Protein AF-A0A518LGY9-F1 (afdb_monomer)

Mean predicted aligned error: 15.74 Å

Foldseek 3Di:
DDWAKWFWQDAQLVVPPVWTWTFWAQPPPRQTWTAIPVFQWIARDPVCRNPSVRIDRHDPGDIDGDDPVVCVVVVNVVRRPDIDTDGPPVCPVLVVVVVLVVVVVVVVVVCVQAPDDPVVVVVVLVVCCPDPNVVSDDPVRVVVSVCSVVVVVDDDDDDDDDDDHDDVVVVVVVNCVVVVVDDPDDDD

Solvent-accessible surface area (backbone atoms only — not comparable to full-atom values): 11306 Å² total; per-residue (Å²): 132,70,66,43,57,39,34,37,48,50,61,19,62,82,62,36,90,84,16,46,20,26,49,29,18,36,66,90,77,65,46,62,30,38,32,32,78,78,46,49,45,31,29,74,46,83,89,42,56,79,40,63,86,68,34,44,76,47,72,93,67,63,66,42,67,52,55,69,68,58,38,52,74,70,66,44,57,89,49,50,71,42,82,42,80,40,73,57,58,78,51,55,70,53,48,53,50,43,48,50,50,52,50,52,49,54,49,50,62,60,40,72,71,51,94,63,59,67,70,59,54,49,49,53,52,50,51,53,56,74,43,91,47,56,83,67,51,51,74,66,57,50,49,50,51,47,49,67,64,55,54,76,79,60,87,84,85,87,91,83,89,86,76,82,87,72,62,66,67,58,54,51,50,53,52,37,65,75,68,66,68,70,82,78,79,83,88,133

Sequence (188 aa):
MAAVVRYWFRHCPSCGPEGELLISKRRDSGQLCFQCAECSWACSRPEDTDDVSKGNRVGFDPFEAPLRLEIETAGWMQYCQNEMLIESDDDDAISERARCLRTLFRGCTLVLNSQMSKEYLLKIIKGLRNDAYSQVLSNDDLAMLDTVLDGENGNNPPQTGIERQMDPLAAIRWLRDCLGEGESSGII

Secondary structure (DSSP, 8-state):
--PEEEEEEEEETTTEEEEEEEEEEETTT--EEEEESSSSEEES-GGGTT-GGGSEE--S--EEPPPHHHHHHTT-GGG--EEEEE---THHHHHHHHHHHHHHHHHHHHHTTTT--HHHHHHHHHHHHHSGGGGTS-HHHHHHHHHHHHGGGS--PPP----PPPPHHHHHHHHHHHTT--------

pLDDT: mean 73.3, std 20.64, range [32.5, 97.88]

Structure (mmCIF, N/CA/C/O backbone):
data_AF-A0A518LGY9-F1
#
_entry.id   AF-A0A518LGY9-F1
#
loop_
_atom_site.group_PDB
_atom_site.id
_atom_site.type_symbol
_atom_site.label_atom_id
_atom_site.label_alt_id
_atom_site.label_comp_id
_atom_site.label_asym_id
_atom_site.label_entity_id
_atom_site.label_seq_id
_atom_site.pdbx_PDB_ins_code
_atom_site.Cartn_x
_atom_site.Cartn_y
_atom_site.Cartn_z
_atom_site.occupancy
_atom_site.B_iso_or_equiv
_atom_site.auth_seq_id
_atom_site.auth_comp_id
_atom_site.auth_asym_id
_atom_site.auth_atom_id
_atom_site.pdbx_PDB_model_num
ATOM 1 N N . MET A 1 1 ? 12.259 3.844 19.421 1.00 59.47 1 MET A N 1
ATOM 2 C CA . MET A 1 1 ? 11.774 3.509 18.069 1.00 59.47 1 MET A CA 1
ATOM 3 C C . MET A 1 1 ? 10.339 3.039 18.195 1.00 59.47 1 MET A C 1
ATOM 5 O O . MET A 1 1 ? 10.056 2.274 19.113 1.00 59.47 1 MET A O 1
ATOM 9 N N . ALA A 1 2 ? 9.428 3.574 17.385 1.00 74.62 2 ALA A N 1
ATOM 10 C CA . ALA A 1 2 ? 8.029 3.158 17.391 1.00 74.62 2 ALA A CA 1
ATOM 11 C C . ALA A 1 2 ? 7.845 2.120 16.281 1.00 74.62 2 ALA A C 1
ATOM 13 O O . ALA A 1 2 ? 7.979 2.459 15.113 1.00 74.62 2 ALA A O 1
ATOM 14 N N . ALA A 1 3 ? 7.573 0.864 16.636 1.00 83.62 3 ALA A N 1
ATOM 15 C CA . ALA A 1 3 ? 7.301 -0.167 15.639 1.00 83.62 3 ALA A CA 1
ATOM 16 C C . ALA A 1 3 ? 6.065 0.214 14.808 1.00 83.62 3 ALA A C 1
ATOM 18 O O . ALA A 1 3 ? 5.046 0.640 15.362 1.00 83.62 3 ALA A O 1
ATOM 19 N N . VAL A 1 4 ? 6.155 0.053 13.488 1.00 89.38 4 VAL A N 1
ATOM 20 C CA . VAL A 1 4 ? 5.038 0.288 12.573 1.00 89.38 4 VAL A CA 1
ATOM 21 C C . VAL A 1 4 ? 4.385 -1.055 12.277 1.00 89.38 4 VAL A C 1
ATOM 23 O O . VAL A 1 4 ? 5.023 -1.981 11.782 1.00 89.38 4 VAL A O 1
ATOM 26 N N . VAL A 1 5 ? 3.093 -1.167 12.579 1.00 93.38 5 VAL A N 1
ATOM 27 C CA . VAL A 1 5 ? 2.304 -2.355 12.237 1.00 93.38 5 VAL A CA 1
ATOM 28 C C . VAL A 1 5 ? 1.817 -2.218 10.797 1.00 93.38 5 VAL A C 1
ATOM 30 O O . VAL A 1 5 ? 1.161 -1.233 10.460 1.00 93.38 5 VAL A O 1
ATOM 33 N N . ARG A 1 6 ? 2.100 -3.211 9.953 1.00 95.06 6 ARG A N 1
ATOM 34 C CA . ARG A 1 6 ? 1.462 -3.377 8.640 1.00 95.06 6 ARG A CA 1
ATOM 35 C C . ARG A 1 6 ? 0.493 -4.550 8.670 1.00 95.06 6 ARG A C 1
ATOM 37 O O . ARG A 1 6 ? 0.695 -5.513 9.403 1.00 95.06 6 ARG A O 1
ATOM 44 N N . TYR A 1 7 ? -0.550 -4.477 7.854 1.00 97.06 7 TYR A N 1
ATOM 45 C CA . TYR A 1 7 ? -1.581 -5.508 7.786 1.00 97.06 7 TYR A CA 1
ATOM 46 C C . TYR A 1 7 ? -1.476 -6.228 6.452 1.00 97.06 7 TYR A C 1
ATOM 48 O O . TYR A 1 7 ? -1.738 -5.646 5.398 1.00 97.06 7 TYR A O 1
ATOM 56 N N . TRP A 1 8 ? -1.061 -7.487 6.503 1.00 97.00 8 TRP A N 1
ATOM 57 C CA . TRP A 1 8 ? -0.984 -8.346 5.333 1.00 97.00 8 TRP A CA 1
ATOM 58 C C . TRP A 1 8 ? -2.367 -8.915 5.011 1.00 97.00 8 TRP A C 1
ATOM 60 O O . TRP A 1 8 ? -3.068 -9.398 5.908 1.00 97.00 8 TRP A O 1
ATOM 70 N N . PHE A 1 9 ? -2.751 -8.862 3.734 1.00 96.88 9 PHE A N 1
ATOM 71 C CA . PHE A 1 9 ? -4.012 -9.418 3.254 1.00 96.88 9 PHE A CA 1
ATOM 72 C C . PHE A 1 9 ? -3.815 -10.759 2.559 1.00 96.88 9 PHE A C 1
ATOM 74 O O . PHE A 1 9 ? -4.405 -11.748 2.979 1.00 96.88 9 PHE A O 1
ATOM 81 N N . ARG A 1 10 ? -3.050 -10.788 1.464 1.00 97.31 10 ARG A N 1
ATOM 82 C CA . ARG A 1 10 ? -2.863 -11.981 0.623 1.00 97.31 10 ARG A CA 1
ATOM 83 C C . ARG A 1 10 ? -1.737 -11.770 -0.387 1.00 97.31 10 ARG A C 1
ATOM 85 O O . ARG A 1 10 ? -1.115 -10.714 -0.415 1.00 97.31 10 ARG A O 1
ATOM 92 N N . HIS A 1 11 ? -1.532 -12.738 -1.276 1.00 97.88 11 HIS A N 1
ATOM 93 C CA . HIS A 1 11 ? -0.591 -12.591 -2.383 1.00 97.88 11 HIS A CA 1
ATOM 94 C C . HIS A 1 11 ? -1.055 -11.594 -3.454 1.00 97.88 11 HIS A C 1
ATOM 96 O O . HIS A 1 11 ? -2.238 -11.526 -3.802 1.00 97.88 11 HIS A O 1
ATOM 102 N N . CYS A 1 12 ? -0.111 -10.831 -4.005 1.00 97.62 12 CYS A N 1
ATOM 103 C CA . CYS A 1 12 ? -0.383 -9.906 -5.100 1.00 97.62 12 CYS A CA 1
ATOM 104 C C . CYS A 1 12 ? -0.722 -10.682 -6.386 1.00 97.62 12 CYS A C 1
ATOM 106 O O . CYS A 1 12 ? 0.079 -11.508 -6.824 1.00 97.62 12 CYS A O 1
ATOM 108 N N . PRO A 1 13 ? -1.835 -10.377 -7.078 1.00 97.25 13 PRO A N 1
ATOM 109 C CA . PRO A 1 13 ? -2.194 -11.078 -8.313 1.00 97.25 13 PRO A CA 1
ATOM 110 C C . PRO A 1 13 ? -1.210 -10.803 -9.467 1.00 97.25 13 PRO A C 1
ATOM 112 O O . PRO A 1 13 ? -1.119 -11.597 -10.398 1.00 97.25 13 PRO A O 1
ATOM 115 N N . SER A 1 14 ? -0.465 -9.689 -9.419 1.00 96.25 14 SER A N 1
ATOM 116 C CA . SER A 1 14 ? 0.518 -9.333 -10.452 1.00 96.25 14 SER A CA 1
ATOM 117 C C . SER A 1 14 ? 1.874 -10.013 -10.255 1.00 96.25 14 SER A C 1
ATOM 119 O O . SER A 1 14 ? 2.555 -10.265 -11.246 1.00 96.25 14 SER A O 1
ATOM 121 N N . CYS A 1 15 ? 2.289 -10.257 -9.009 1.00 96.19 15 CYS A N 1
ATOM 122 C CA . CYS A 1 15 ? 3.576 -10.890 -8.688 1.00 96.19 15 CYS A CA 1
ATOM 123 C C . CYS A 1 15 ? 3.430 -12.391 -8.395 1.00 96.19 15 CYS A C 1
ATOM 125 O O . CYS A 1 15 ? 4.411 -13.126 -8.415 1.00 96.19 15 CYS A O 1
ATOM 127 N N . GLY A 1 16 ? 2.211 -12.857 -8.113 1.00 95.81 16 GLY A N 1
ATOM 128 C CA . GLY A 1 16 ? 1.965 -14.221 -7.673 1.00 95.81 16 GLY A CA 1
ATOM 129 C C . GLY A 1 16 ? 2.446 -14.453 -6.232 1.00 95.81 16 GLY A C 1
ATOM 130 O O . GLY A 1 16 ? 2.344 -13.544 -5.407 1.00 95.81 16 GLY A O 1
ATOM 131 N N . PRO A 1 17 ? 2.961 -15.655 -5.909 1.00 96.25 17 PRO A N 1
ATOM 132 C CA . PRO A 1 17 ? 3.316 -16.050 -4.540 1.00 96.25 17 PRO A CA 1
ATOM 133 C C . PRO A 1 17 ? 4.416 -15.211 -3.882 1.00 96.25 17 PRO A C 1
ATOM 135 O O . PRO A 1 17 ? 4.515 -15.192 -2.662 1.00 96.25 17 PRO A O 1
ATOM 138 N N . GLU A 1 18 ? 5.252 -14.544 -4.675 1.00 95.19 18 GLU A N 1
ATOM 139 C CA . GLU A 1 18 ? 6.350 -13.715 -4.165 1.00 95.19 18 GLU A CA 1
ATOM 140 C C . GLU A 1 18 ? 5.885 -12.322 -3.740 1.00 95.19 18 GLU A C 1
ATOM 142 O O . GLU A 1 18 ? 6.611 -11.639 -3.032 1.00 95.19 18 GLU A O 1
ATOM 147 N N . GLY A 1 19 ? 4.699 -11.889 -4.186 1.00 95.88 19 GLY A N 1
ATOM 148 C CA . GLY A 1 19 ? 4.196 -10.564 -3.860 1.00 95.88 19 GLY A CA 1
ATOM 149 C C . GLY A 1 19 ? 3.272 -10.560 -2.658 1.00 95.88 19 GLY A C 1
ATOM 150 O O . GLY A 1 19 ? 2.365 -11.391 -2.576 1.00 95.88 19 GLY A O 1
ATOM 151 N N . GLU A 1 20 ? 3.418 -9.569 -1.795 1.00 96.38 20 GLU A N 1
ATOM 152 C CA . GLU A 1 20 ? 2.592 -9.342 -0.623 1.00 96.38 20 GLU A CA 1
ATOM 153 C C . GLU A 1 20 ? 1.694 -8.131 -0.827 1.00 96.38 20 GLU A C 1
ATOM 155 O O . GLU A 1 20 ? 2.144 -7.013 -1.074 1.00 96.38 20 GLU A O 1
ATOM 160 N N . LEU A 1 21 ? 0.388 -8.356 -0.714 1.00 97.00 21 LEU A N 1
ATOM 161 C CA . LEU A 1 21 ? -0.605 -7.305 -0.790 1.00 97.00 21 LEU A CA 1
ATOM 162 C C . LEU A 1 21 ? -0.940 -6.826 0.623 1.00 97.00 21 LEU A C 1
ATOM 164 O O . LEU A 1 21 ? -1.533 -7.556 1.423 1.00 97.00 21 LEU A O 1
ATOM 168 N N . LEU A 1 22 ? -0.548 -5.591 0.916 1.00 97.38 22 LEU A N 1
ATOM 169 C CA . LEU A 1 22 ? -0.692 -4.951 2.216 1.00 97.38 22 LEU A CA 1
ATOM 170 C C . LEU A 1 22 ? -1.850 -3.961 2.194 1.00 97.38 22 LEU A C 1
ATOM 172 O O . LEU A 1 22 ? -2.105 -3.313 1.178 1.00 97.38 22 LEU A O 1
ATOM 176 N N . ILE A 1 23 ? -2.533 -3.809 3.325 1.00 97.81 23 ILE A N 1
ATOM 177 C CA . ILE A 1 23 ? -3.470 -2.704 3.508 1.00 97.81 23 ILE A CA 1
ATOM 178 C C . ILE A 1 23 ? -2.651 -1.445 3.788 1.00 97.81 23 ILE A C 1
ATOM 180 O O . ILE A 1 23 ? -1.967 -1.345 4.809 1.00 97.81 23 ILE A O 1
ATOM 184 N N . SER A 1 24 ? -2.749 -0.487 2.877 1.00 96.75 24 SER A N 1
ATOM 185 C CA . SER A 1 24 ? -2.040 0.788 2.903 1.00 96.75 24 SER A CA 1
ATOM 186 C C . SER A 1 24 ? -3.032 1.944 2.869 1.00 96.75 24 SER A C 1
ATOM 188 O O . SER A 1 24 ? -4.157 1.815 2.380 1.00 96.75 24 SER A O 1
ATOM 190 N N . LYS A 1 25 ? -2.600 3.111 3.335 1.00 96.25 25 LYS A N 1
ATOM 191 C CA . LYS A 1 25 ? -3.350 4.358 3.223 1.00 96.25 25 LYS A CA 1
ATOM 192 C C . LYS A 1 25 ? -2.617 5.307 2.289 1.00 96.25 25 LYS A C 1
ATOM 194 O O . LYS A 1 25 ? -1.418 5.538 2.434 1.00 96.25 25 LYS A O 1
ATOM 199 N N . ARG A 1 26 ? -3.331 5.851 1.308 1.00 95.19 26 ARG A N 1
ATOM 200 C CA . ARG A 1 26 ? -2.789 6.889 0.429 1.00 95.19 26 ARG A CA 1
ATOM 201 C C . ARG A 1 26 ? -2.596 8.180 1.225 1.00 95.19 26 ARG A C 1
ATOM 203 O O . ARG A 1 26 ? -3.545 8.648 1.852 1.00 95.19 26 ARG A O 1
ATOM 210 N N . ARG A 1 27 ? -1.400 8.774 1.192 1.00 92.69 27 ARG A N 1
ATOM 211 C CA . ARG A 1 27 ? -1.094 9.987 1.974 1.00 92.69 27 ARG A CA 1
ATOM 212 C C . ARG A 1 27 ? -1.906 11.210 1.535 1.00 92.69 27 ARG A C 1
ATOM 214 O O . ARG A 1 27 ? -2.234 12.052 2.361 1.00 92.69 27 ARG A O 1
ATOM 221 N N . ASP A 1 28 ? -2.204 11.321 0.245 1.00 91.12 28 ASP A N 1
ATOM 222 C CA . ASP A 1 28 ? -2.879 12.479 -0.352 1.00 91.12 28 ASP A CA 1
ATOM 223 C C . ASP A 1 28 ? -4.378 12.541 -0.017 1.00 91.12 28 ASP A C 1
ATOM 225 O O . ASP A 1 28 ? -4.918 13.587 0.333 1.00 91.12 28 ASP A O 1
ATOM 229 N N . SER A 1 29 ? -5.046 11.399 -0.109 1.00 93.94 29 SER A N 1
ATOM 230 C CA . SER A 1 29 ? -6.497 11.251 -0.009 1.00 93.94 29 SER A CA 1
ATOM 231 C C . SER A 1 29 ? -6.937 10.666 1.328 1.00 93.94 29 SER A C 1
ATOM 233 O O . SER A 1 29 ? -8.115 10.728 1.672 1.00 93.94 29 SER A O 1
ATOM 235 N N . GLY A 1 30 ? -6.015 10.048 2.068 1.00 95.19 30 GLY A N 1
ATOM 236 C CA . GLY A 1 30 ? -6.321 9.254 3.251 1.00 95.19 30 GLY A CA 1
ATOM 237 C C . GLY A 1 30 ? -7.111 7.978 2.947 1.00 95.19 30 GLY A C 1
ATOM 238 O O . GLY A 1 30 ? -7.586 7.329 3.877 1.00 95.19 30 GLY A O 1
ATOM 239 N N . GLN A 1 31 ? -7.281 7.615 1.671 1.00 96.44 31 GLN A N 1
ATOM 240 C CA . GLN A 1 31 ? -8.067 6.453 1.272 1.00 96.44 31 GLN A CA 1
ATOM 241 C C . GLN A 1 31 ? -7.294 5.158 1.548 1.00 96.44 31 GLN A C 1
ATOM 243 O O . GLN A 1 31 ? -6.130 5.026 1.157 1.00 96.44 31 GLN A O 1
ATOM 248 N N . LEU A 1 32 ? -7.961 4.185 2.174 1.00 97.56 32 LEU A N 1
ATOM 249 C CA . LEU A 1 32 ? -7.431 2.830 2.300 1.00 97.56 32 LEU A CA 1
ATOM 250 C C . LEU A 1 32 ? -7.411 2.125 0.943 1.00 97.56 32 LEU A C 1
ATOM 252 O O . LEU A 1 32 ? -8.306 2.283 0.111 1.00 97.56 32 LEU A O 1
ATOM 256 N N . CYS A 1 33 ? -6.380 1.327 0.728 1.00 97.69 33 CYS A N 1
ATOM 257 C CA . CYS A 1 33 ? -6.183 0.541 -0.475 1.00 97.69 33 CYS A CA 1
ATO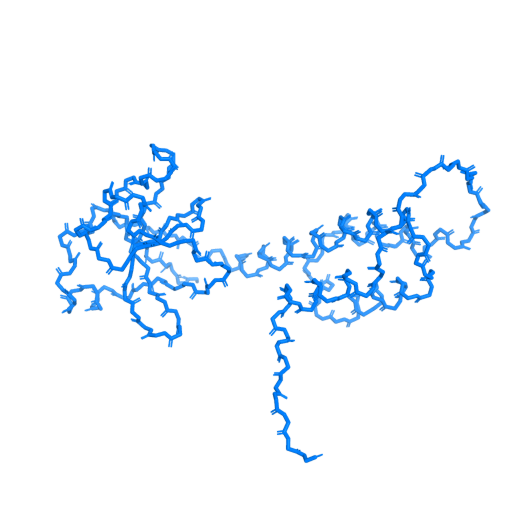M 258 C C . CYS A 1 33 ? -5.327 -0.688 -0.169 1.00 97.69 33 CYS A C 1
ATOM 260 O O . CYS A 1 33 ? -4.791 -0.848 0.925 1.00 97.69 33 CYS A O 1
ATOM 262 N N . PHE A 1 34 ? -5.198 -1.546 -1.166 1.00 97.69 34 PHE A N 1
ATOM 263 C CA . PHE A 1 34 ? -4.340 -2.711 -1.174 1.00 97.69 34 PHE A CA 1
ATOM 264 C C . PHE A 1 34 ? -3.148 -2.419 -2.071 1.00 97.69 34 PHE A C 1
ATOM 266 O O . PHE A 1 34 ? -3.338 -2.180 -3.262 1.00 97.69 34 PHE A O 1
ATOM 273 N N . GLN A 1 35 ? -1.942 -2.427 -1.520 1.00 97.12 35 GLN A N 1
ATOM 274 C CA . GLN A 1 35 ? -0.712 -2.106 -2.233 1.00 97.12 35 GLN A CA 1
ATOM 275 C C . GLN A 1 35 ? 0.241 -3.296 -2.181 1.00 97.12 35 GLN A C 1
ATOM 277 O O . GLN A 1 35 ? 0.439 -3.890 -1.124 1.00 97.12 35 GLN A O 1
ATOM 282 N N . CYS A 1 36 ? 0.827 -3.646 -3.322 1.00 96.75 36 CYS A N 1
ATOM 283 C CA . CYS A 1 36 ? 1.875 -4.655 -3.372 1.00 96.75 36 CYS A CA 1
ATOM 284 C C . CYS A 1 36 ? 3.191 -4.085 -2.817 1.00 96.75 36 CYS A C 1
ATOM 286 O O . CYS A 1 36 ? 3.552 -2.953 -3.143 1.00 96.75 36 CYS A O 1
ATOM 288 N N . ALA A 1 37 ? 3.906 -4.845 -1.988 1.00 94.00 37 ALA A N 1
ATOM 289 C CA . ALA A 1 37 ? 5.192 -4.419 -1.437 1.00 94.00 37 ALA A CA 1
ATOM 290 C C . ALA A 1 37 ? 6.342 -4.516 -2.463 1.00 94.00 37 ALA A C 1
ATOM 292 O O . ALA A 1 37 ? 7.302 -3.752 -2.401 1.00 94.00 37 ALA A O 1
ATOM 293 N N . GLU A 1 38 ? 6.225 -5.412 -3.442 1.00 94.12 38 GLU A N 1
ATOM 294 C CA . GLU A 1 38 ? 7.272 -5.751 -4.414 1.00 94.12 38 GLU A CA 1
ATOM 295 C C . GLU A 1 38 ? 7.080 -5.032 -5.749 1.00 94.12 38 GLU A C 1
ATOM 297 O O . GLU A 1 38 ? 8.021 -4.882 -6.530 1.00 94.12 38 GLU A O 1
ATOM 302 N N . CYS A 1 39 ? 5.856 -4.593 -6.044 1.00 93.69 39 CYS A N 1
ATOM 303 C CA . CY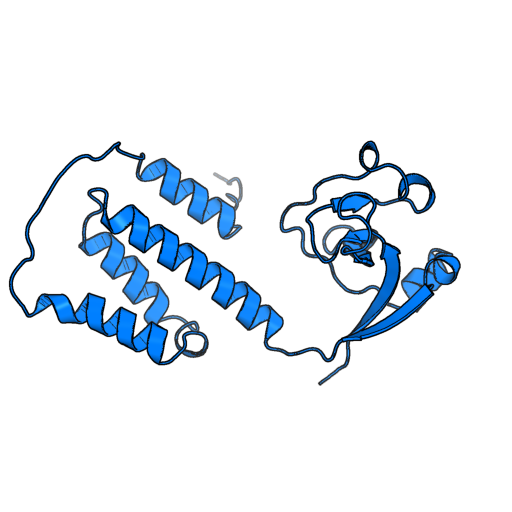S A 1 39 ? 5.566 -3.865 -7.268 1.00 93.69 39 CYS A CA 1
ATOM 304 C C . CYS A 1 39 ? 4.651 -2.670 -7.029 1.00 93.69 39 CYS A C 1
ATOM 306 O O . CYS A 1 39 ? 3.885 -2.599 -6.080 1.00 93.69 39 CYS A O 1
ATOM 308 N N . SER A 1 40 ? 4.660 -1.759 -7.989 1.00 93.50 40 SER A N 1
ATOM 309 C CA . SER A 1 40 ? 3.814 -0.569 -8.038 1.00 93.50 40 SER A CA 1
ATOM 310 C C . SER A 1 40 ? 2.306 -0.833 -8.191 1.00 93.50 40 SER A C 1
ATOM 312 O O . SER A 1 40 ? 1.571 0.091 -8.506 1.00 93.50 40 SER A O 1
ATOM 314 N N . TRP A 1 41 ? 1.803 -2.063 -8.067 1.00 96.38 41 TRP A N 1
ATOM 315 C CA . TRP A 1 41 ? 0.375 -2.346 -8.248 1.00 96.38 41 TRP A CA 1
ATOM 316 C C . TRP A 1 41 ? -0.419 -2.040 -6.974 1.00 96.38 41 TRP A C 1
ATOM 318 O O . TRP A 1 41 ? -0.044 -2.472 -5.883 1.00 96.38 41 TRP A O 1
ATOM 328 N N . ALA A 1 42 ? -1.546 -1.342 -7.122 1.00 97.19 42 ALA A N 1
ATOM 329 C CA . ALA A 1 42 ? -2.486 -1.093 -6.039 1.00 97.19 42 ALA A CA 1
ATOM 330 C C . ALA A 1 42 ? -3.949 -1.153 -6.497 1.00 97.19 42 ALA A C 1
ATOM 332 O O . ALA A 1 42 ? -4.271 -0.862 -7.651 1.00 97.19 42 ALA A O 1
ATOM 333 N N . CYS A 1 43 ? -4.851 -1.472 -5.573 1.00 97.06 43 CYS A N 1
ATOM 334 C CA . CYS A 1 43 ? -6.290 -1.537 -5.804 1.00 97.06 43 CYS A CA 1
ATOM 335 C C . CYS A 1 43 ? -7.063 -0.967 -4.607 1.00 97.06 43 CYS A C 1
ATOM 337 O O . CYS A 1 43 ? -6.690 -1.191 -3.462 1.00 97.06 43 CYS A O 1
ATOM 339 N N . SER A 1 44 ? -8.146 -0.226 -4.843 1.00 96.69 44 SER A N 1
ATOM 340 C CA . SER A 1 44 ? -8.903 0.434 -3.763 1.00 96.69 44 SER A CA 1
ATOM 341 C C . SER A 1 44 ? -10.025 -0.424 -3.173 1.00 96.69 44 SER A C 1
ATOM 343 O O . SER A 1 44 ? -10.644 -0.016 -2.193 1.00 96.69 44 SER A O 1
ATOM 345 N N . ARG A 1 45 ? -10.331 -1.579 -3.774 1.00 96.75 45 ARG A N 1
ATOM 346 C CA . ARG A 1 45 ? -11.488 -2.404 -3.416 1.00 96.75 45 ARG A CA 1
ATOM 347 C C . ARG A 1 45 ? -11.082 -3.850 -3.146 1.00 96.75 45 ARG A C 1
ATOM 349 O O . ARG A 1 45 ? -10.401 -4.429 -3.989 1.00 96.75 45 ARG A O 1
ATOM 356 N N . PRO A 1 46 ? -11.515 -4.452 -2.026 1.00 95.44 46 PRO A N 1
ATOM 357 C CA . PRO A 1 46 ? -11.184 -5.840 -1.710 1.00 95.44 46 PRO A CA 1
ATOM 358 C C . PRO A 1 46 ? -11.649 -6.828 -2.787 1.00 95.44 46 PRO A C 1
ATOM 360 O O . PRO A 1 46 ? -10.902 -7.730 -3.160 1.00 95.44 46 PRO A O 1
ATOM 363 N N . GLU A 1 47 ? -12.853 -6.634 -3.329 1.00 96.50 47 GLU A N 1
ATOM 364 C CA . GLU A 1 47 ? -13.452 -7.494 -4.357 1.00 96.50 47 GLU A CA 1
ATOM 365 C C . GLU A 1 47 ? -12.704 -7.476 -5.698 1.00 96.50 47 GLU A C 1
ATOM 367 O O . GLU A 1 47 ? -12.795 -8.424 -6.472 1.00 96.50 47 GLU A O 1
ATOM 372 N N . ASP A 1 48 ? -11.933 -6.421 -5.954 1.00 97.31 48 ASP A N 1
ATOM 373 C CA . ASP A 1 48 ? -11.167 -6.235 -7.184 1.00 97.31 48 ASP A CA 1
ATOM 374 C C . ASP A 1 48 ? -9.736 -6.802 -7.062 1.00 97.31 48 ASP A C 1
ATOM 376 O O . ASP A 1 48 ? -8.984 -6.821 -8.037 1.00 97.31 48 ASP A O 1
ATOM 380 N N . THR A 1 49 ? -9.334 -7.291 -5.880 1.00 96.31 49 THR A N 1
ATOM 381 C CA . THR A 1 49 ? -7.947 -7.723 -5.626 1.00 96.31 49 THR A CA 1
ATOM 382 C C . THR A 1 49 ? -7.521 -8.986 -6.374 1.00 96.31 49 THR A C 1
ATOM 384 O O . THR A 1 49 ? -6.322 -9.264 -6.438 1.00 96.31 49 THR A O 1
ATOM 387 N N . ASP A 1 50 ? -8.461 -9.754 -6.934 1.00 96.75 50 ASP A N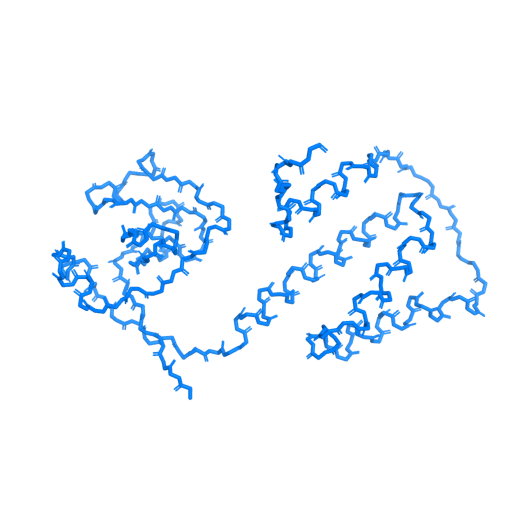 1
ATOM 388 C CA . ASP A 1 50 ? -8.214 -10.942 -7.770 1.00 96.75 50 ASP A CA 1
ATOM 389 C C . ASP A 1 50 ? -7.931 -10.618 -9.238 1.00 96.75 50 ASP A C 1
ATOM 391 O O . ASP A 1 50 ? -7.373 -11.447 -9.956 1.00 96.75 50 ASP A O 1
ATOM 395 N N . ASP A 1 51 ? -8.278 -9.416 -9.690 1.00 97.19 51 ASP A N 1
ATOM 396 C CA . ASP A 1 51 ? -8.187 -9.031 -11.090 1.00 97.19 51 ASP A CA 1
ATOM 397 C C . ASP A 1 51 ? -7.118 -7.950 -11.274 1.00 97.19 51 ASP A C 1
ATOM 399 O O . ASP A 1 51 ? -7.300 -6.778 -10.938 1.00 97.19 51 ASP A O 1
ATOM 403 N N . VAL A 1 52 ? -5.985 -8.339 -11.868 1.00 96.94 52 VAL A N 1
ATOM 404 C CA . VAL A 1 52 ? -4.865 -7.425 -12.152 1.00 96.94 52 VAL A CA 1
ATOM 405 C C . VAL A 1 52 ? -5.321 -6.207 -12.965 1.00 96.94 52 VAL A C 1
ATOM 407 O O . VAL A 1 52 ? -4.765 -5.124 -12.778 1.00 96.94 52 VAL A O 1
ATOM 410 N N . SER A 1 53 ? -6.339 -6.357 -13.824 1.00 96.50 53 SER A N 1
ATOM 411 C CA . SER A 1 53 ? -6.864 -5.280 -14.673 1.00 96.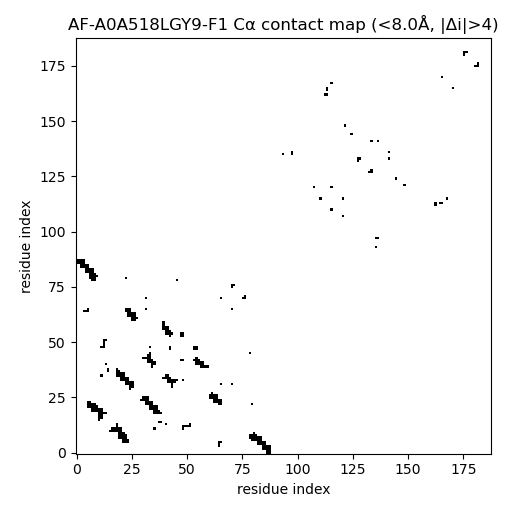50 53 SER A CA 1
ATOM 412 C C . SER A 1 53 ? -7.701 -4.240 -13.921 1.00 96.50 53 SER A C 1
ATOM 414 O O . SER A 1 53 ? -7.932 -3.152 -14.448 1.00 96.50 53 SER A O 1
ATOM 416 N N . LYS A 1 54 ? -8.148 -4.552 -12.697 1.00 97.19 54 LYS A N 1
ATOM 417 C CA . LYS A 1 54 ? -8.903 -3.633 -11.829 1.00 97.19 54 LYS A CA 1
ATOM 418 C C . LYS A 1 54 ? -8.010 -2.786 -10.932 1.00 97.19 54 LYS A C 1
ATOM 420 O O . LYS A 1 54 ? -8.464 -1.777 -10.394 1.00 97.19 54 LYS A O 1
ATOM 425 N N . GLY A 1 55 ? -6.755 -3.187 -10.756 1.00 95.25 55 GLY A N 1
ATOM 426 C CA . GLY A 1 55 ? -5.758 -2.364 -10.086 1.00 95.25 55 GLY A CA 1
ATOM 427 C C . GLY A 1 55 ? -5.051 -1.409 -11.040 1.00 95.25 55 GLY A C 1
ATOM 428 O O . GLY A 1 55 ? -5.167 -1.494 -12.260 1.00 95.25 55 GLY A O 1
ATOM 429 N N . ASN A 1 56 ? -4.278 -0.500 -10.461 1.00 94.31 56 ASN A N 1
ATOM 430 C CA . ASN A 1 56 ? -3.481 0.476 -11.187 1.00 94.31 56 ASN A CA 1
ATOM 431 C C . ASN A 1 56 ? -2.024 0.382 -10.755 1.00 94.31 56 ASN A C 1
ATOM 433 O O . ASN A 1 56 ? -1.726 0.106 -9.593 1.00 94.31 56 ASN A O 1
ATOM 437 N N . ARG A 1 57 ? -1.110 0.666 -11.687 1.00 91.94 57 ARG A N 1
ATOM 438 C CA . ARG A 1 57 ? 0.286 0.918 -11.333 1.00 91.94 57 ARG A CA 1
ATOM 439 C C . ARG A 1 57 ? 0.389 2.331 -10.777 1.00 91.94 57 ARG A C 1
ATOM 441 O O . ARG A 1 57 ? 0.378 3.297 -11.532 1.00 91.94 57 ARG A O 1
ATOM 448 N N . VAL A 1 58 ? 0.430 2.435 -9.461 1.00 87.31 58 VAL A N 1
ATOM 449 C CA . VAL A 1 58 ? 0.739 3.670 -8.750 1.00 87.31 58 VAL A CA 1
ATOM 450 C C . VAL A 1 58 ? 2.239 3.902 -8.837 1.00 87.31 58 VAL A C 1
ATOM 452 O O . VAL A 1 58 ? 3.020 2.978 -8.638 1.00 87.31 58 VAL A O 1
ATOM 455 N N . GLY A 1 59 ? 2.650 5.110 -9.218 1.00 82.69 59 GLY A N 1
ATOM 456 C CA . GLY A 1 59 ? 4.065 5.469 -9.265 1.00 82.69 59 GLY A CA 1
ATOM 457 C C . GLY A 1 59 ? 4.683 5.501 -7.865 1.00 82.69 59 GLY A C 1
ATOM 458 O O . GLY A 1 59 ? 4.309 4.747 -6.971 1.00 82.69 59 GLY A O 1
ATOM 459 N N . PHE A 1 60 ? 5.600 6.435 -7.641 1.00 73.06 60 PHE A N 1
ATOM 460 C CA . PHE A 1 60 ? 6.113 6.735 -6.300 1.00 73.06 60 PHE A CA 1
ATOM 461 C C . PHE A 1 60 ? 5.089 7.513 -5.449 1.00 73.06 60 PHE A C 1
ATOM 463 O O . PHE A 1 60 ? 5.434 8.493 -4.794 1.00 73.06 60 PHE A O 1
ATOM 470 N N . ASP A 1 61 ? 3.818 7.101 -5.470 1.00 73.38 61 ASP A N 1
ATOM 471 C CA . ASP A 1 61 ? 2.823 7.654 -4.555 1.00 73.38 61 ASP A CA 1
ATOM 472 C C . ASP A 1 61 ? 3.226 7.274 -3.124 1.00 73.38 61 ASP A C 1
ATOM 474 O O . ASP A 1 61 ? 3.464 6.094 -2.847 1.00 73.38 61 ASP A O 1
ATOM 478 N N . PRO A 1 62 ? 3.326 8.237 -2.193 1.00 83.62 62 PRO A N 1
ATOM 479 C CA . PRO A 1 62 ? 3.649 7.920 -0.818 1.00 83.62 62 PRO A CA 1
ATOM 480 C C . PRO A 1 62 ? 2.447 7.246 -0.148 1.00 83.62 62 PRO A C 1
ATOM 482 O O . PRO A 1 62 ? 1.396 7.858 0.060 1.00 83.62 62 PRO A O 1
ATOM 485 N N . PHE A 1 63 ? 2.629 5.987 0.230 1.00 91.75 63 PHE A N 1
ATOM 486 C CA . PHE A 1 63 ? 1.710 5.257 1.095 1.00 91.75 63 PHE A CA 1
ATOM 487 C C . PHE A 1 63 ? 2.201 5.303 2.540 1.00 91.75 63 PHE A C 1
ATOM 489 O O . PHE A 1 63 ? 3.402 5.371 2.809 1.00 91.75 63 PHE A O 1
ATOM 496 N N . GLU A 1 64 ? 1.262 5.270 3.475 1.00 94.44 64 GLU A N 1
ATOM 497 C CA . GLU A 1 64 ? 1.529 5.114 4.901 1.00 94.44 64 GLU A CA 1
ATOM 498 C C . GLU A 1 64 ? 0.802 3.885 5.452 1.00 94.44 64 GLU A C 1
ATOM 500 O O . GLU A 1 64 ? -0.178 3.404 4.874 1.00 94.44 64 GLU A O 1
ATOM 505 N N . ALA A 1 65 ? 1.299 3.362 6.573 1.00 94.75 65 ALA A N 1
ATOM 506 C CA . ALA A 1 65 ? 0.610 2.300 7.287 1.00 94.75 65 ALA A CA 1
ATOM 507 C C . ALA A 1 65 ? -0.662 2.874 7.942 1.00 94.75 65 ALA A C 1
ATOM 509 O O . ALA A 1 65 ? -0.564 3.863 8.674 1.00 94.75 65 ALA A O 1
ATOM 510 N N . PRO A 1 66 ? -1.848 2.291 7.696 1.00 96.62 66 PRO A N 1
ATOM 511 C CA . PRO A 1 66 ? -3.082 2.742 8.326 1.00 96.62 66 PRO A CA 1
ATOM 512 C C . PRO A 1 66 ? -3.094 2.430 9.824 1.00 96.62 66 PRO A C 1
ATOM 514 O O . PRO A 1 66 ? -2.537 1.430 10.287 1.00 96.62 66 PRO A O 1
ATOM 517 N N . LEU A 1 67 ? -3.810 3.248 10.591 1.00 95.69 67 LEU A N 1
ATOM 518 C CA . LEU A 1 67 ? -4.119 2.936 11.980 1.00 95.69 67 LEU A CA 1
ATOM 519 C C . LEU A 1 67 ? -5.153 1.808 12.043 1.00 95.69 67 LEU A C 1
ATOM 521 O O . LEU A 1 67 ? -6.080 1.742 11.235 1.00 95.69 67 LEU A O 1
ATOM 525 N N . ARG A 1 68 ? -5.066 0.967 13.080 1.00 95.62 68 ARG A N 1
ATOM 526 C CA . ARG A 1 68 ? -6.044 -0.108 13.325 1.00 95.62 68 ARG A CA 1
ATOM 527 C C . ARG A 1 68 ? -7.487 0.404 13.312 1.00 95.62 68 ARG A C 1
ATOM 529 O O . ARG A 1 68 ? -8.349 -0.186 12.672 1.00 95.62 68 ARG A O 1
ATOM 536 N N . LEU A 1 69 ? -7.729 1.537 13.976 1.00 96.81 69 LEU A N 1
ATOM 537 C CA . LEU A 1 69 ? -9.052 2.155 14.059 1.00 96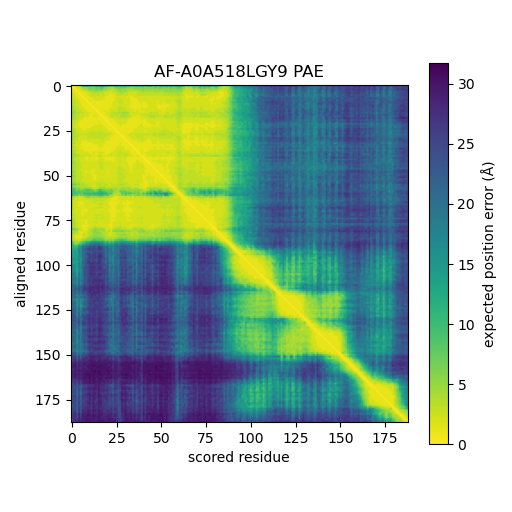.81 69 LEU A CA 1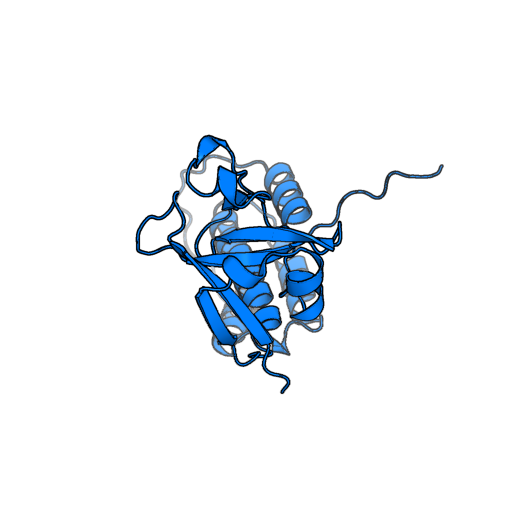
ATOM 538 C C . LEU A 1 69 ? -9.596 2.566 12.680 1.00 96.81 69 LEU A C 1
ATOM 540 O O . LEU A 1 69 ? -10.804 2.509 12.463 1.00 96.81 69 LEU A O 1
ATOM 544 N N . GLU A 1 70 ? -8.732 2.960 11.738 1.00 97.31 70 GLU A N 1
ATOM 545 C CA . GLU A 1 70 ? -9.143 3.312 10.372 1.00 97.31 70 GLU A CA 1
ATOM 546 C C . GLU A 1 70 ? -9.621 2.068 9.613 1.00 97.31 70 GLU A C 1
ATOM 548 O O . GLU A 1 70 ? -10.668 2.106 8.967 1.00 97.31 70 GLU A O 1
ATOM 553 N N . ILE A 1 71 ? -8.910 0.945 9.760 1.00 97.50 71 ILE A N 1
ATOM 554 C CA . ILE A 1 71 ? -9.307 -0.352 9.193 1.00 97.50 71 ILE A CA 1
ATOM 555 C C . ILE A 1 71 ? -10.624 -0.839 9.812 1.00 97.50 71 ILE A C 1
ATOM 557 O O . ILE A 1 71 ? -11.521 -1.286 9.092 1.00 97.50 71 ILE A O 1
ATOM 561 N N . GLU A 1 72 ? -10.760 -0.742 11.137 1.00 97.38 72 GLU A N 1
ATOM 562 C CA . GLU A 1 72 ? -11.982 -1.104 11.864 1.00 97.38 72 GLU A CA 1
ATOM 563 C C . GLU A 1 72 ? -13.175 -0.264 11.398 1.00 97.38 72 GLU A C 1
ATOM 565 O O . GLU A 1 72 ? -14.223 -0.815 11.064 1.00 97.38 72 GLU A O 1
ATOM 570 N N . THR A 1 73 ? -12.995 1.054 11.282 1.00 97.62 73 THR A N 1
ATOM 571 C CA . THR A 1 73 ? -14.038 1.985 10.821 1.00 97.62 73 THR A CA 1
ATOM 572 C C . THR A 1 73 ? -14.448 1.711 9.374 1.00 97.62 73 THR A C 1
ATOM 574 O O . THR A 1 73 ? -15.625 1.823 9.033 1.00 97.62 73 THR A O 1
ATOM 577 N N . ALA A 1 74 ? -13.503 1.308 8.521 1.00 97.19 74 ALA A N 1
ATOM 578 C CA . ALA A 1 74 ? -13.784 0.921 7.142 1.00 97.19 74 ALA A CA 1
ATOM 579 C C . ALA A 1 74 ? -14.453 -0.461 7.014 1.00 97.19 74 ALA A C 1
ATOM 581 O O . ALA A 1 74 ? -14.887 -0.829 5.922 1.00 97.19 74 ALA A O 1
ATOM 582 N N . GLY A 1 75 ? -14.531 -1.245 8.096 1.00 97.56 75 GLY A N 1
ATOM 583 C CA . GLY A 1 75 ? -15.020 -2.625 8.060 1.00 97.56 75 GLY A CA 1
ATOM 584 C C . GLY A 1 75 ? -14.057 -3.585 7.354 1.00 97.56 75 GLY A C 1
ATOM 585 O O . GLY A 1 75 ? -14.485 -4.591 6.795 1.00 97.56 75 GLY A O 1
ATOM 586 N N . TRP A 1 76 ? -12.757 -3.272 7.334 1.00 97.88 76 TRP A N 1
ATOM 587 C CA . TRP A 1 76 ? -11.738 -4.031 6.598 1.00 97.88 76 TRP A CA 1
ATOM 588 C C . TRP A 1 76 ? -10.991 -5.056 7.458 1.00 97.88 76 TRP A C 1
ATOM 590 O O . TRP A 1 76 ? -10.107 -5.742 6.955 1.00 97.88 76 TRP A O 1
ATOM 600 N N . MET A 1 77 ? -11.369 -5.227 8.729 1.00 97.19 77 MET A N 1
ATOM 601 C CA . MET A 1 77 ? -10.699 -6.162 9.648 1.00 97.19 77 MET A CA 1
ATOM 602 C C . MET A 1 77 ? -10.675 -7.607 9.152 1.00 97.19 77 MET A C 1
ATOM 604 O O . MET A 1 77 ? -9.726 -8.334 9.414 1.00 97.19 77 MET A O 1
ATOM 608 N N . GLN A 1 78 ? -11.689 -8.019 8.395 1.00 97.12 78 GLN A N 1
ATOM 609 C CA . GLN A 1 78 ? -11.749 -9.345 7.772 1.00 97.12 78 GLN A CA 1
ATOM 610 C C . GLN A 1 78 ? -10.687 -9.575 6.681 1.00 97.12 78 GLN A C 1
ATOM 612 O O . GLN A 1 78 ? -10.466 -10.713 6.281 1.00 97.12 78 GLN A O 1
ATOM 617 N N . TYR A 1 79 ? -10.040 -8.510 6.199 1.00 97.06 79 TYR A N 1
ATOM 618 C CA . TYR A 1 79 ? -8.948 -8.567 5.227 1.00 97.06 79 TYR A CA 1
ATOM 619 C C . TYR A 1 79 ? -7.566 -8.491 5.893 1.00 97.06 79 TYR A C 1
ATOM 621 O O . TYR A 1 79 ? -6.557 -8.619 5.210 1.00 97.06 79 TYR A O 1
ATOM 629 N N . CYS A 1 80 ? -7.494 -8.317 7.215 1.00 95.31 80 CYS A N 1
ATOM 630 C CA . CYS A 1 80 ? -6.245 -8.383 7.970 1.00 95.31 80 CYS A CA 1
ATOM 631 C C . CYS A 1 80 ? -5.947 -9.840 8.328 1.00 95.31 80 CYS A C 1
ATOM 633 O O . CYS A 1 80 ? -6.373 -10.317 9.379 1.00 95.31 80 CYS A O 1
ATOM 635 N N . GLN A 1 81 ? -5.240 -10.563 7.460 1.00 92.19 81 GLN A N 1
ATOM 636 C CA . GLN A 1 81 ? -4.890 -11.955 7.746 1.00 92.19 81 GLN A CA 1
ATOM 637 C C . GLN A 1 81 ? -3.739 -12.053 8.749 1.00 92.19 81 GLN A C 1
ATOM 639 O O . GLN A 1 81 ? -3.786 -12.912 9.624 1.00 92.19 81 GLN A O 1
ATOM 644 N N . ASN A 1 82 ? -2.744 -11.161 8.656 1.00 91.00 82 ASN A N 1
ATOM 645 C CA . ASN A 1 82 ? -1.626 -11.098 9.599 1.00 91.00 82 ASN A CA 1
ATOM 646 C C . ASN A 1 82 ? -1.249 -9.649 9.934 1.00 91.00 82 ASN A C 1
ATOM 648 O O . ASN A 1 82 ? -1.285 -8.767 9.074 1.00 91.00 82 ASN A O 1
ATOM 652 N N . GLU A 1 83 ? -0.844 -9.421 11.184 1.00 91.12 83 GLU A N 1
ATOM 653 C CA . GLU A 1 83 ? -0.185 -8.188 11.619 1.00 91.12 83 GLU A CA 1
ATOM 654 C C . GLU A 1 83 ? 1.332 -8.400 11.535 1.00 91.12 83 GLU A C 1
ATOM 656 O O . GLU A 1 83 ? 1.880 -9.308 12.159 1.00 91.12 83 GLU A O 1
ATOM 661 N N . MET A 1 84 ? 2.010 -7.575 10.743 1.00 89.50 84 MET A N 1
ATOM 662 C CA . MET A 1 84 ? 3.460 -7.586 10.602 1.00 89.50 84 MET A CA 1
ATOM 663 C C . MET A 1 84 ? 4.033 -6.399 11.357 1.00 89.50 84 MET A C 1
ATOM 665 O O . MET A 1 84 ? 3.746 -5.246 11.034 1.00 89.50 84 MET A O 1
ATOM 669 N N . LEU A 1 85 ? 4.842 -6.684 12.371 1.00 87.62 85 LEU A N 1
ATOM 670 C CA . LEU A 1 85 ? 5.635 -5.666 13.041 1.00 87.62 85 LEU A CA 1
ATOM 671 C C . LEU A 1 85 ? 6.860 -5.398 12.181 1.00 87.62 85 LEU A C 1
ATOM 673 O O . LEU A 1 85 ? 7.748 -6.241 12.082 1.00 87.62 85 LEU A O 1
ATOM 677 N N . ILE A 1 86 ? 6.883 -4.232 11.551 1.00 82.12 86 ILE A N 1
ATOM 678 C CA . ILE A 1 86 ? 8.082 -3.725 10.907 1.00 82.12 86 ILE A CA 1
ATOM 679 C C . ILE A 1 86 ? 8.715 -2.800 11.931 1.00 82.12 86 ILE A C 1
ATOM 681 O O . ILE A 1 86 ? 8.153 -1.761 12.298 1.00 82.12 86 ILE A O 1
ATOM 685 N N . GLU A 1 87 ? 9.855 -3.228 12.464 1.00 79.44 87 GLU A N 1
ATOM 686 C CA . GLU A 1 87 ? 10.710 -2.318 13.207 1.00 79.44 87 GLU A CA 1
ATOM 687 C C . GLU A 1 87 ? 11.017 -1.169 12.251 1.00 79.44 87 GLU A C 1
ATOM 689 O O . GLU A 1 87 ? 11.469 -1.390 11.130 1.00 79.44 87 GLU A O 1
ATOM 694 N N . SER A 1 88 ? 10.612 0.045 12.631 1.00 65.94 88 SER A N 1
ATOM 695 C CA . SER A 1 88 ? 10.909 1.223 11.835 1.00 65.94 88 SER A CA 1
ATOM 696 C C . SER A 1 88 ? 12.416 1.410 11.905 1.00 65.94 88 SER A C 1
ATOM 698 O O . SER A 1 88 ? 12.928 2.060 12.822 1.00 65.94 88 SER A O 1
ATOM 700 N N . ASP A 1 89 ? 13.130 0.801 10.975 1.00 56.44 89 ASP A N 1
ATOM 701 C CA . ASP A 1 89 ? 14.480 1.212 10.697 1.00 56.44 89 ASP A CA 1
ATOM 702 C C . ASP A 1 89 ? 14.322 2.643 10.182 1.00 56.44 89 ASP A C 1
ATOM 704 O O . ASP A 1 89 ? 13.842 2.886 9.074 1.00 56.44 89 ASP A O 1
ATOM 708 N N . ASP A 1 90 ? 14.683 3.627 11.010 1.00 53.50 90 ASP A N 1
ATOM 709 C CA . ASP A 1 90 ? 14.803 5.033 10.600 1.00 53.50 90 ASP A CA 1
ATOM 710 C C . ASP A 1 90 ? 15.737 5.184 9.364 1.00 53.50 90 ASP A C 1
ATOM 712 O O . ASP A 1 90 ? 15.815 6.249 8.746 1.00 53.50 90 ASP A O 1
ATOM 716 N N . ASP A 1 91 ? 16.379 4.088 8.943 1.00 53.41 91 ASP A N 1
ATOM 717 C CA . ASP A 1 91 ? 17.065 3.903 7.679 1.00 53.41 91 ASP A CA 1
ATOM 718 C C . ASP A 1 91 ? 16.163 3.865 6.440 1.00 53.41 91 ASP A C 1
ATOM 720 O O . ASP A 1 91 ? 16.707 4.055 5.369 1.00 53.41 91 ASP A O 1
ATOM 724 N N . ASP A 1 92 ? 14.837 3.702 6.474 1.00 56.22 92 ASP A N 1
ATOM 725 C CA . ASP A 1 92 ? 14.050 3.629 5.222 1.00 56.22 92 ASP A CA 1
ATOM 726 C C . ASP A 1 92 ? 14.001 4.968 4.466 1.00 56.22 92 ASP A C 1
ATOM 728 O O . ASP A 1 92 ? 14.154 5.013 3.243 1.00 56.22 92 ASP A O 1
ATOM 732 N N . ALA A 1 93 ? 13.900 6.096 5.176 1.00 52.41 93 ALA A N 1
ATOM 733 C CA . ALA A 1 93 ? 14.012 7.418 4.553 1.00 52.41 93 ALA A CA 1
ATOM 734 C C . ALA A 1 93 ? 15.442 7.696 4.051 1.00 52.41 93 ALA A C 1
ATOM 736 O O . ALA A 1 93 ? 15.634 8.383 3.044 1.00 52.41 93 ALA A O 1
ATOM 737 N N . ILE A 1 94 ? 16.445 7.147 4.739 1.00 51.50 94 ILE A N 1
ATOM 738 C CA . ILE A 1 94 ? 17.867 7.241 4.386 1.00 51.50 94 ILE A CA 1
ATOM 739 C C . ILE A 1 94 ? 18.194 6.285 3.224 1.00 51.50 94 ILE A C 1
ATOM 741 O O . ILE A 1 94 ? 18.963 6.644 2.341 1.00 51.50 94 ILE A O 1
ATOM 745 N N . SER A 1 95 ? 17.541 5.128 3.143 1.00 58.59 95 SER A N 1
ATOM 746 C CA . SER A 1 95 ? 17.715 4.043 2.174 1.00 58.59 95 SER A CA 1
ATOM 747 C C . SER A 1 95 ? 17.012 4.368 0.864 1.00 58.59 95 SER A C 1
ATOM 749 O O . SER A 1 95 ? 17.602 4.189 -0.200 1.00 58.59 95 SER A O 1
ATOM 751 N N . GLU A 1 96 ? 15.812 4.954 0.917 1.00 55.56 96 GLU A N 1
ATOM 752 C CA . GLU A 1 96 ? 15.113 5.529 -0.237 1.00 55.56 96 GLU A CA 1
ATOM 753 C C . GLU A 1 96 ? 15.939 6.673 -0.849 1.00 55.56 96 GLU A C 1
ATOM 755 O O . GLU A 1 96 ? 16.215 6.679 -2.050 1.00 55.56 96 GLU A O 1
ATOM 760 N N . ARG A 1 97 ? 16.451 7.593 -0.016 1.00 55.62 97 ARG A N 1
ATOM 761 C CA . ARG A 1 97 ? 17.319 8.696 -0.465 1.00 55.62 97 ARG A CA 1
ATOM 762 C C . ARG A 1 97 ? 18.677 8.209 -0.972 1.00 55.62 97 ARG A C 1
ATOM 764 O O . ARG A 1 97 ? 19.133 8.683 -2.009 1.00 55.62 97 ARG A O 1
ATOM 771 N N . ALA A 1 98 ? 19.294 7.223 -0.324 1.00 56.22 98 ALA A N 1
ATOM 772 C CA . ALA A 1 98 ? 20.526 6.585 -0.785 1.00 56.22 98 ALA A CA 1
ATOM 773 C C . ALA A 1 98 ? 20.305 5.783 -2.077 1.00 56.22 98 ALA A C 1
ATOM 775 O O . ALA A 1 98 ? 21.206 5.675 -2.907 1.00 56.22 98 ALA A O 1
ATOM 776 N N . ARG A 1 99 ? 19.114 5.218 -2.302 1.00 60.12 99 ARG A N 1
ATOM 777 C CA . ARG A 1 99 ? 18.751 4.561 -3.567 1.00 60.12 99 ARG A CA 1
ATOM 778 C C . ARG A 1 99 ? 18.574 5.579 -4.689 1.00 60.12 99 ARG A C 1
ATOM 780 O O . ARG A 1 99 ? 19.106 5.357 -5.778 1.00 60.12 99 ARG A O 1
ATOM 787 N N . CYS A 1 100 ? 17.912 6.706 -4.420 1.00 60.19 100 CYS A N 1
ATOM 788 C CA . CYS A 1 100 ? 17.815 7.824 -5.359 1.00 60.19 100 CYS A CA 1
ATOM 789 C C . CYS A 1 100 ? 19.201 8.377 -5.701 1.00 60.19 100 CYS A C 1
ATOM 791 O O . CYS A 1 100 ? 19.529 8.468 -6.880 1.00 60.19 100 CYS A O 1
ATOM 793 N N . LEU A 1 101 ? 20.058 8.628 -4.704 1.00 63.16 101 LEU A N 1
ATOM 794 C CA . LEU A 1 101 ? 21.436 9.088 -4.908 1.00 63.16 101 LEU A CA 1
ATOM 795 C C . LEU A 1 101 ? 22.273 8.083 -5.706 1.00 63.16 101 LEU A C 1
ATOM 797 O O . LEU A 1 101 ? 22.938 8.484 -6.654 1.00 63.16 101 LEU A O 1
ATOM 801 N N . ARG A 1 102 ? 22.191 6.778 -5.414 1.00 60.12 102 ARG A N 1
ATOM 802 C CA . ARG A 1 102 ? 22.885 5.730 -6.190 1.00 60.12 102 ARG A CA 1
ATOM 803 C C . ARG A 1 102 ? 22.391 5.639 -7.635 1.00 60.12 102 ARG A C 1
ATOM 805 O O . ARG A 1 102 ? 23.185 5.388 -8.541 1.00 60.12 102 ARG A O 1
ATOM 812 N N . THR A 1 103 ? 21.100 5.867 -7.869 1.00 63.59 103 THR A N 1
ATOM 813 C CA . THR A 1 103 ? 20.509 5.894 -9.217 1.00 63.59 103 THR A CA 1
ATOM 814 C C . THR A 1 103 ? 20.964 7.130 -9.990 1.00 63.59 103 THR A C 1
ATOM 816 O O . THR A 1 103 ? 21.383 7.011 -11.140 1.00 63.59 103 THR A O 1
ATOM 819 N N . LEU A 1 104 ? 20.979 8.292 -9.333 1.00 67.06 104 LEU A N 1
ATOM 820 C CA . LEU A 1 104 ? 21.526 9.542 -9.862 1.00 67.06 104 LEU A CA 1
ATOM 821 C C . LEU A 1 104 ? 23.009 9.384 -10.204 1.00 67.06 104 LEU A C 1
ATOM 823 O O . LEU A 1 104 ? 23.433 9.751 -11.294 1.00 67.06 104 LEU A O 1
ATOM 827 N N . PHE A 1 105 ? 23.777 8.738 -9.325 1.00 64.06 105 PHE A N 1
ATOM 828 C CA . PHE A 1 105 ? 25.199 8.486 -9.524 1.00 64.06 105 PHE A CA 1
ATOM 829 C C . PHE A 1 105 ? 25.459 7.561 -10.714 1.00 64.06 105 PHE A C 1
ATOM 831 O O . PHE A 1 105 ? 26.285 7.870 -11.573 1.00 64.06 105 PHE A O 1
ATOM 838 N N . ARG A 1 106 ? 24.713 6.454 -10.829 1.00 61.50 106 ARG A N 1
ATOM 839 C CA . ARG A 1 106 ? 24.771 5.567 -12.004 1.00 61.50 106 ARG A CA 1
ATOM 840 C C . ARG A 1 106 ? 24.371 6.298 -13.286 1.00 61.50 106 ARG A C 1
ATOM 842 O O . ARG A 1 106 ? 25.044 6.128 -14.298 1.00 61.50 106 ARG A O 1
ATOM 849 N N . GLY A 1 107 ? 23.346 7.148 -13.238 1.00 61.31 107 GLY A N 1
ATOM 850 C CA . GLY A 1 107 ? 22.948 8.011 -14.352 1.00 61.31 107 GLY A CA 1
ATOM 851 C C . GLY A 1 107 ? 24.065 8.970 -14.766 1.00 61.31 107 GLY A C 1
ATOM 852 O O . GLY A 1 107 ? 24.436 9.011 -15.934 1.00 61.31 107 GLY A O 1
ATOM 853 N N . CYS A 1 108 ? 24.685 9.665 -13.812 1.00 61.94 108 CYS A N 1
ATOM 854 C CA . CYS A 1 108 ? 25.829 10.540 -14.062 1.00 61.94 108 CYS A CA 1
ATOM 855 C C . CYS A 1 108 ? 27.044 9.775 -14.607 1.00 61.94 108 CYS A C 1
ATOM 857 O O . CYS A 1 108 ? 27.726 10.284 -15.487 1.00 61.94 108 CYS A O 1
ATOM 859 N N . THR A 1 109 ? 27.280 8.539 -14.157 1.00 56.59 109 THR A N 1
ATOM 860 C CA . THR A 1 109 ? 28.363 7.673 -14.663 1.00 56.59 109 THR A CA 1
ATOM 861 C C . THR A 1 109 ? 28.121 7.243 -16.112 1.00 56.59 109 THR A C 1
ATOM 863 O O . THR A 1 109 ? 29.060 7.144 -16.895 1.00 56.59 109 THR A O 1
ATOM 866 N N . LEU A 1 110 ? 26.860 7.046 -16.503 1.00 54.28 110 LEU A N 1
ATOM 867 C CA . LEU A 1 110 ? 26.481 6.774 -17.892 1.00 54.28 110 LEU A CA 1
ATOM 868 C C . LEU A 1 110 ? 26.548 8.038 -18.768 1.00 54.28 110 LEU A C 1
ATOM 870 O O . LEU A 1 110 ? 26.967 7.952 -19.918 1.00 54.28 110 LEU A O 1
ATOM 874 N N . VAL A 1 111 ? 26.203 9.210 -18.222 1.00 53.88 111 VAL A N 1
ATOM 875 C CA . VAL A 1 111 ? 26.270 10.520 -18.906 1.00 53.88 111 VAL A CA 1
ATOM 876 C C . VAL A 1 111 ? 27.705 11.058 -19.010 1.00 53.88 111 VAL A C 1
ATOM 878 O O . VAL A 1 111 ? 28.011 11.845 -19.903 1.00 53.88 111 VAL A O 1
ATOM 881 N N . LEU A 1 112 ? 28.628 10.588 -18.166 1.00 50.44 112 LEU A N 1
ATOM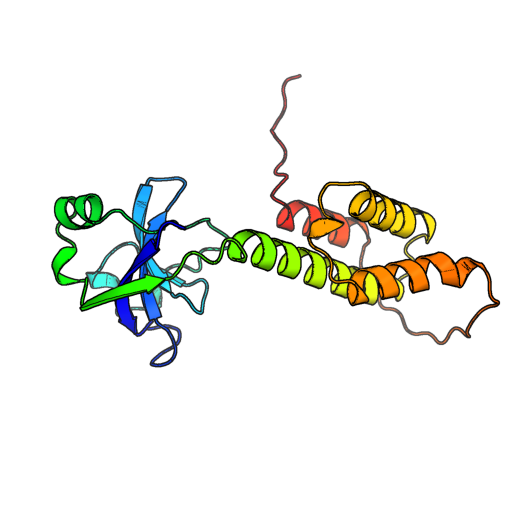 882 C CA . LEU A 1 112 ? 30.069 10.838 -18.298 1.00 50.44 112 LEU A CA 1
ATOM 883 C C . LEU A 1 112 ? 30.654 10.283 -19.617 1.00 50.44 112 LEU A C 1
ATOM 885 O O . LEU A 1 112 ? 31.729 10.715 -20.023 1.00 50.44 112 LEU A O 1
ATOM 889 N N . ASN A 1 113 ? 29.917 9.416 -20.325 1.00 53.97 113 ASN A N 1
ATOM 890 C CA . ASN A 1 113 ? 30.199 8.985 -21.700 1.00 53.97 113 ASN A CA 1
ATOM 891 C C . ASN A 1 113 ? 29.453 9.805 -22.770 1.00 53.97 113 ASN A C 1
ATOM 893 O O . ASN A 1 113 ? 29.273 9.324 -23.880 1.00 53.97 113 ASN A O 1
ATOM 897 N N . SER A 1 114 ? 28.936 10.992 -22.453 1.00 52.59 114 SER A N 1
ATOM 898 C CA . SER A 1 114 ? 28.268 11.857 -23.429 1.00 52.59 114 SER A CA 1
ATOM 899 C C . SER A 1 114 ? 28.462 13.328 -23.068 1.00 52.59 114 SER A C 1
ATOM 901 O O . SER A 1 114 ? 27.683 13.867 -22.290 1.00 52.59 114 SER A O 1
ATOM 903 N N . GLN A 1 115 ? 29.521 13.949 -23.602 1.00 56.66 115 GLN A N 1
ATOM 904 C CA . GLN A 1 115 ? 29.810 15.398 -23.736 1.00 56.66 115 GLN A CA 1
ATOM 905 C C . GLN A 1 115 ? 29.244 16.419 -22.715 1.00 56.66 115 GLN A C 1
ATOM 907 O O . GLN A 1 115 ? 29.107 17.603 -23.029 1.00 56.66 115 GLN A O 1
ATOM 912 N N . MET A 1 116 ? 28.933 16.039 -21.481 1.00 61.81 116 MET A N 1
ATOM 913 C CA . MET A 1 116 ? 28.508 16.994 -20.469 1.00 61.81 116 MET A CA 1
ATOM 914 C C . MET A 1 116 ? 29.727 17.780 -19.986 1.00 61.81 116 MET A C 1
ATOM 916 O O . MET A 1 116 ? 30.798 17.209 -19.765 1.00 61.81 116 MET A O 1
ATOM 920 N N . SER A 1 117 ? 29.592 19.101 -19.824 1.00 68.25 117 SER A N 1
ATOM 921 C CA . SER A 1 117 ? 30.729 19.901 -19.376 1.00 68.25 117 SER A CA 1
ATOM 922 C C . SER A 1 117 ? 31.113 19.497 -17.951 1.00 68.25 117 SER A C 1
ATOM 924 O O . SER A 1 117 ? 30.284 19.453 -17.037 1.00 68.25 117 SER A O 1
ATOM 926 N N . LYS A 1 118 ? 32.400 19.194 -17.769 1.00 64.38 118 LYS A N 1
ATOM 927 C CA . LYS A 1 118 ? 33.002 18.796 -16.491 1.00 64.38 118 LYS A CA 1
ATOM 928 C C . LYS A 1 118 ? 32.620 19.749 -15.350 1.00 64.38 118 LYS A C 1
ATOM 930 O O . LYS A 1 118 ? 32.313 19.311 -14.247 1.00 64.38 118 LYS A O 1
ATOM 935 N N . GLU A 1 119 ? 32.551 21.049 -15.638 1.00 67.50 119 GLU A N 1
ATOM 936 C CA . GLU A 1 119 ? 32.145 22.088 -14.684 1.00 67.50 119 GLU A CA 1
ATOM 937 C C . GLU A 1 119 ? 30.712 21.923 -14.161 1.00 67.50 119 GLU A C 1
ATOM 939 O O . GLU A 1 119 ? 30.445 22.237 -13.001 1.00 67.50 119 GLU A O 1
ATOM 944 N N . TYR A 1 120 ? 29.782 21.433 -14.985 1.00 69.50 120 TYR A N 1
ATOM 945 C CA . TYR A 1 120 ? 28.393 21.232 -14.574 1.00 69.50 120 TYR A CA 1
ATOM 946 C C . TYR A 1 120 ? 28.257 20.022 -13.640 1.00 69.50 120 TYR A C 1
ATOM 948 O O . TYR A 1 120 ? 27.611 20.114 -12.598 1.00 69.50 120 TYR A O 1
ATOM 956 N N . LEU A 1 121 ? 28.962 18.927 -13.944 1.00 68.12 121 LEU A N 1
ATOM 957 C CA . LEU A 1 121 ? 29.085 17.760 -13.061 1.00 68.12 121 LEU A CA 1
ATOM 958 C C . LEU A 1 121 ? 29.697 18.124 -11.708 1.00 68.12 121 LEU A C 1
ATOM 960 O O . LEU A 1 121 ? 29.166 17.745 -10.667 1.00 68.12 121 LEU A O 1
ATOM 964 N N . LEU A 1 122 ? 30.771 18.916 -11.714 1.00 66.31 122 LEU A N 1
ATOM 965 C CA . LEU A 1 122 ? 31.416 19.384 -10.488 1.00 66.31 122 LEU A CA 1
ATOM 966 C C . LEU A 1 122 ? 30.482 20.246 -9.631 1.00 66.31 122 LEU A C 1
ATOM 968 O O . LEU A 1 122 ? 30.545 20.165 -8.407 1.00 66.31 122 LEU A O 1
ATOM 972 N N . LYS A 1 123 ? 29.600 21.049 -10.239 1.00 71.56 123 LYS A N 1
ATOM 973 C CA . LYS A 1 123 ? 28.587 21.820 -9.499 1.00 71.56 123 LYS A CA 1
ATOM 974 C C . LYS A 1 123 ? 27.543 20.917 -8.844 1.00 71.56 123 LYS A C 1
ATOM 976 O O . LYS A 1 123 ? 27.225 21.144 -7.681 1.00 71.56 123 LYS A O 1
ATOM 981 N N . ILE A 1 124 ? 27.069 19.885 -9.547 1.00 70.56 124 ILE A N 1
ATOM 982 C CA . ILE A 1 124 ? 26.133 18.895 -8.990 1.00 70.56 124 ILE A CA 1
ATOM 983 C C . ILE A 1 124 ? 26.790 18.158 -7.816 1.00 70.56 124 ILE A C 1
ATOM 985 O O . ILE A 1 124 ? 26.236 18.129 -6.722 1.00 70.56 124 ILE A O 1
ATOM 989 N N . ILE A 1 125 ? 28.007 17.642 -8.009 1.00 69.62 125 ILE A N 1
ATOM 990 C CA . ILE A 1 125 ? 28.753 16.906 -6.979 1.00 69.62 125 ILE A CA 1
ATOM 991 C C . ILE A 1 125 ? 29.031 17.781 -5.747 1.00 69.62 125 ILE A C 1
ATOM 993 O O . ILE A 1 125 ? 28.818 17.346 -4.617 1.00 69.62 125 ILE A O 1
ATOM 997 N N . LYS A 1 126 ? 29.475 19.030 -5.941 1.00 69.19 126 LYS A N 1
ATOM 998 C CA . LYS A 1 126 ? 29.730 19.964 -4.832 1.00 69.19 126 LYS A CA 1
ATOM 999 C C . LYS A 1 126 ? 28.449 20.353 -4.092 1.00 69.19 126 LYS A C 1
ATOM 1001 O O . LYS A 1 126 ? 28.498 20.510 -2.877 1.00 69.19 126 LYS A O 1
ATOM 1006 N N . GLY A 1 127 ? 27.322 20.474 -4.797 1.00 69.62 127 GLY A N 1
ATOM 1007 C CA . GLY A 1 127 ? 26.006 20.661 -4.179 1.00 69.62 127 GLY A CA 1
ATOM 1008 C C . GLY A 1 127 ? 25.631 19.476 -3.289 1.00 69.62 127 GLY A C 1
ATOM 1009 O O . GLY A 1 127 ? 25.340 19.660 -2.112 1.00 69.62 127 GLY A O 1
ATOM 1010 N N . LEU A 1 128 ? 25.770 18.253 -3.813 1.00 65.25 128 LEU A N 1
ATOM 1011 C CA . LEU A 1 128 ? 25.515 17.020 -3.061 1.00 65.25 128 LEU A CA 1
ATOM 1012 C C . LEU A 1 128 ? 26.423 16.870 -1.825 1.00 65.25 128 LEU A C 1
ATOM 1014 O O . LEU A 1 128 ? 25.976 16.350 -0.808 1.00 65.25 128 LEU A O 1
ATOM 1018 N N . ARG A 1 129 ? 27.680 17.335 -1.887 1.00 64.44 129 ARG A N 1
ATOM 1019 C CA . ARG A 1 129 ? 28.640 17.262 -0.767 1.00 64.44 129 ARG A CA 1
ATOM 1020 C C . ARG A 1 129 ? 28.373 18.290 0.339 1.00 64.44 129 ARG A C 1
ATOM 1022 O O . ARG A 1 129 ? 28.600 17.981 1.506 1.00 64.44 129 ARG A O 1
ATOM 1029 N N . ASN A 1 130 ? 27.955 19.504 -0.024 1.00 61.94 130 ASN A N 1
ATOM 1030 C CA . ASN A 1 130 ? 27.806 20.623 0.916 1.00 61.94 130 ASN A CA 1
ATOM 1031 C C . ASN A 1 130 ? 26.454 20.651 1.642 1.00 61.94 130 ASN A C 1
ATOM 1033 O O . ASN A 1 130 ? 26.358 21.271 2.700 1.00 61.94 130 ASN A O 1
ATOM 1037 N N . ASP A 1 131 ? 25.430 19.991 1.105 1.00 55.00 131 ASP A N 1
ATOM 1038 C CA . ASP A 1 131 ? 24.151 19.825 1.792 1.00 55.00 131 ASP A CA 1
ATOM 1039 C C . ASP A 1 131 ? 24.190 18.671 2.816 1.00 55.00 131 ASP A C 1
ATOM 1041 O O . ASP A 1 131 ? 25.161 17.915 2.919 1.00 55.00 131 ASP A O 1
ATOM 1045 N N . ALA A 1 132 ? 23.101 18.504 3.575 1.00 50.44 132 ALA A N 1
ATOM 1046 C CA . ALA A 1 132 ? 22.903 17.486 4.620 1.00 50.44 132 ALA A CA 1
ATOM 1047 C C . ALA A 1 132 ? 23.067 16.008 4.168 1.00 50.44 132 ALA A C 1
ATOM 1049 O O . ALA A 1 132 ? 22.825 15.091 4.949 1.00 50.44 132 ALA A O 1
ATOM 1050 N N . TYR A 1 133 ? 23.482 15.759 2.923 1.00 52.19 133 TYR A N 1
ATOM 1051 C CA . TYR A 1 133 ? 23.644 14.439 2.313 1.00 52.19 133 TYR A CA 1
ATOM 1052 C C . TYR A 1 133 ? 25.014 13.796 2.566 1.00 52.19 133 TYR A C 1
ATOM 1054 O O . TYR A 1 133 ? 25.148 12.588 2.382 1.00 52.19 133 TYR A O 1
ATOM 1062 N N . SER A 1 134 ? 26.018 14.544 3.044 1.00 55.56 134 SER A N 1
ATOM 1063 C CA . SER A 1 134 ? 27.325 13.972 3.427 1.00 55.56 134 SER A CA 1
ATOM 1064 C C . SER A 1 134 ? 27.229 12.938 4.556 1.00 55.56 134 SER A C 1
ATOM 1066 O O . SER A 1 134 ? 28.076 12.057 4.647 1.00 55.56 134 SER A O 1
ATOM 1068 N N . GLN A 1 135 ? 26.175 13.004 5.373 1.00 54.25 135 GLN A N 1
ATOM 1069 C CA . GLN A 1 135 ? 25.893 12.033 6.436 1.00 54.25 135 GLN A CA 1
ATOM 1070 C C . GLN A 1 135 ? 25.222 10.744 5.924 1.00 54.25 135 GLN A C 1
ATOM 1072 O O . GLN A 1 135 ? 25.095 9.789 6.681 1.00 54.25 135 GLN A O 1
ATOM 1077 N N . VAL A 1 136 ? 24.773 10.721 4.662 1.00 52.09 136 VAL A N 1
ATOM 1078 C CA . VAL A 1 136 ? 24.005 9.618 4.048 1.00 52.09 136 VAL A CA 1
ATOM 1079 C C . VAL A 1 136 ? 24.863 8.779 3.093 1.00 52.09 136 VAL A C 1
ATOM 1081 O O . VAL A 1 136 ? 24.527 7.638 2.783 1.00 52.09 136 VAL A O 1
ATOM 1084 N N . LEU A 1 137 ? 25.970 9.338 2.606 1.00 58.72 137 LEU A N 1
ATOM 1085 C CA . LEU A 1 137 ? 26.902 8.645 1.723 1.00 58.72 137 LEU A CA 1
ATOM 1086 C C . LEU A 1 137 ? 27.849 7.769 2.545 1.00 58.72 137 LEU A C 1
ATOM 1088 O O . LEU A 1 137 ? 28.364 8.202 3.576 1.00 58.72 137 LEU A O 1
ATOM 1092 N N . SER A 1 138 ? 28.098 6.540 2.085 1.00 67.56 138 SER A N 1
ATOM 1093 C CA . SER A 1 138 ? 29.100 5.692 2.729 1.00 67.56 138 SER A CA 1
ATOM 1094 C C . SER A 1 138 ? 30.500 6.288 2.547 1.00 67.56 138 SER A C 1
ATOM 1096 O O . SER A 1 138 ? 30.750 7.059 1.617 1.00 67.56 138 SER A O 1
ATOM 1098 N N . ASN A 1 139 ? 31.445 5.902 3.407 1.00 70.19 139 ASN A N 1
ATOM 1099 C CA . ASN A 1 139 ? 32.843 6.311 3.243 1.00 70.19 139 ASN A CA 1
ATOM 1100 C C . ASN A 1 139 ? 33.408 5.897 1.872 1.00 70.19 139 ASN A C 1
ATOM 1102 O O . ASN A 1 139 ? 34.228 6.623 1.320 1.00 70.19 139 ASN A O 1
ATOM 1106 N N . ASP A 1 140 ? 32.931 4.788 1.299 1.00 66.62 140 ASP A N 1
ATOM 1107 C CA . ASP A 1 140 ? 33.333 4.327 -0.034 1.00 66.62 140 ASP A CA 1
ATOM 1108 C C . ASP A 1 140 ? 32.749 5.218 -1.146 1.00 66.62 140 ASP A C 1
ATOM 1110 O O . ASP A 1 140 ? 33.451 5.556 -2.101 1.00 66.62 140 ASP A O 1
ATOM 1114 N N . ASP A 1 141 ? 31.496 5.671 -1.006 1.00 64.50 141 ASP A N 1
ATOM 1115 C CA . ASP A 1 141 ? 30.872 6.621 -1.941 1.00 64.50 141 ASP A CA 1
ATOM 1116 C C . ASP A 1 141 ? 31.578 7.985 -1.903 1.00 64.50 141 ASP A C 1
ATOM 1118 O O . ASP A 1 141 ? 31.824 8.600 -2.944 1.00 64.50 141 ASP A O 1
ATOM 1122 N N . LEU A 1 142 ? 31.941 8.447 -0.701 1.00 66.50 142 LEU A N 1
ATOM 1123 C CA . LEU A 1 142 ? 32.709 9.675 -0.497 1.00 66.50 142 LEU A CA 1
ATOM 1124 C C . LEU A 1 142 ? 34.134 9.549 -1.051 1.00 66.50 142 LEU A C 1
ATOM 1126 O O . LEU A 1 142 ? 34.604 10.471 -1.711 1.00 66.50 142 LEU A O 1
ATOM 1130 N N . ALA A 1 143 ? 34.798 8.407 -0.860 1.00 69.44 143 ALA A N 1
ATOM 1131 C CA . ALA A 1 143 ? 36.127 8.148 -1.413 1.00 69.44 143 ALA A CA 1
ATOM 1132 C C . ALA A 1 143 ? 36.114 8.073 -2.947 1.00 69.44 143 ALA A C 1
ATOM 1134 O O . ALA A 1 143 ? 37.031 8.566 -3.607 1.00 69.44 143 ALA A O 1
ATOM 1135 N N . MET A 1 144 ? 35.063 7.501 -3.540 1.00 65.50 144 MET A N 1
ATOM 1136 C CA . MET A 1 144 ? 34.869 7.503 -4.990 1.00 65.50 144 MET A CA 1
ATOM 1137 C C . MET A 1 144 ? 34.626 8.923 -5.515 1.00 65.50 144 MET A C 1
ATOM 1139 O O . MET A 1 144 ? 35.212 9.310 -6.527 1.00 65.50 144 MET A O 1
ATOM 1143 N N . LEU A 1 145 ? 33.803 9.714 -4.821 1.00 64.56 145 LEU A N 1
ATOM 1144 C CA . LEU A 1 145 ? 33.590 11.129 -5.128 1.00 64.56 145 LEU A CA 1
ATOM 1145 C C . LEU A 1 145 ? 34.894 11.922 -5.070 1.00 64.56 145 LEU A C 1
ATOM 1147 O O . LEU A 1 145 ? 35.207 12.641 -6.016 1.00 64.56 145 LEU A O 1
ATOM 1151 N N . ASP A 1 146 ? 35.670 11.751 -4.004 1.00 68.50 146 ASP A N 1
ATOM 1152 C CA . ASP A 1 146 ? 36.965 12.403 -3.849 1.00 68.50 146 ASP A CA 1
ATOM 1153 C C . ASP A 1 146 ? 37.947 11.934 -4.930 1.00 68.50 146 ASP A C 1
ATOM 1155 O O . ASP A 1 146 ? 38.603 12.768 -5.531 1.00 68.50 146 ASP A O 1
ATOM 1159 N N . THR A 1 147 ? 37.940 10.660 -5.335 1.00 68.06 147 THR A N 1
ATOM 1160 C CA . THR A 1 147 ? 38.755 10.171 -6.467 1.00 68.06 147 THR A CA 1
ATOM 1161 C C . THR A 1 147 ? 38.379 10.841 -7.798 1.00 68.06 147 THR A C 1
ATOM 1163 O O . THR A 1 147 ? 39.254 11.181 -8.596 1.00 68.06 147 THR A O 1
ATOM 1166 N N . VAL A 1 148 ? 37.084 11.062 -8.055 1.00 63.94 148 VAL A N 1
ATOM 1167 C CA . VAL A 1 148 ? 36.601 11.773 -9.256 1.00 63.94 148 VAL A CA 1
ATOM 1168 C C . VAL A 1 148 ? 36.980 13.259 -9.216 1.00 63.94 148 VAL A C 1
ATOM 1170 O O . VAL A 1 148 ? 37.287 13.841 -10.258 1.00 63.94 148 VAL A O 1
ATOM 1173 N N . LEU A 1 149 ? 36.979 13.867 -8.027 1.00 65.31 149 LEU A N 1
ATOM 1174 C CA . LEU A 1 149 ? 37.386 15.256 -7.805 1.00 65.31 149 LEU A CA 1
ATOM 1175 C C . LEU A 1 149 ? 38.918 15.435 -7.842 1.00 65.31 149 LEU A C 1
ATOM 1177 O O . LEU A 1 149 ? 39.395 16.440 -8.358 1.00 65.31 149 LEU A O 1
ATOM 1181 N N . ASP A 1 150 ? 39.685 14.459 -7.356 1.00 66.44 150 ASP A N 1
ATOM 1182 C CA . ASP A 1 150 ? 41.149 14.495 -7.229 1.00 66.44 150 ASP A CA 1
ATOM 1183 C C . ASP A 1 150 ? 41.870 14.033 -8.502 1.00 66.44 150 ASP A C 1
ATOM 1185 O O . ASP A 1 150 ? 43.021 14.413 -8.745 1.00 66.44 150 ASP A O 1
ATOM 1189 N N . GLY A 1 151 ? 41.179 13.288 -9.375 1.00 60.88 151 GLY A N 1
ATOM 1190 C CA . GLY A 1 151 ? 41.622 12.976 -10.737 1.00 60.88 151 GLY A CA 1
ATOM 1191 C C . GLY A 1 151 ? 41.900 14.215 -11.606 1.00 60.88 151 GLY A C 1
ATOM 1192 O O . GLY A 1 151 ? 42.406 14.086 -12.717 1.00 60.88 151 GLY A O 1
ATOM 1193 N N . GLU A 1 152 ? 41.629 15.427 -11.110 1.00 51.44 152 GLU A N 1
ATOM 1194 C CA . GLU A 1 152 ? 42.079 16.688 -11.707 1.00 51.44 152 GLU A CA 1
ATOM 1195 C C . GLU A 1 152 ? 43.600 16.916 -11.639 1.00 51.44 152 GLU A C 1
ATOM 1197 O O . GLU A 1 152 ? 44.106 17.748 -12.390 1.00 51.44 152 GLU A O 1
ATOM 1202 N N . ASN A 1 153 ? 44.348 16.164 -10.821 1.00 50.34 153 ASN A N 1
ATOM 1203 C CA . ASN A 1 153 ? 45.789 16.389 -10.638 1.00 50.34 153 ASN A CA 1
ATOM 1204 C C . ASN A 1 153 ? 46.713 15.468 -11.466 1.00 50.34 153 ASN A C 1
ATOM 1206 O O . ASN A 1 153 ? 47.935 15.583 -11.353 1.00 50.34 153 ASN A O 1
ATOM 1210 N N . GLY A 1 154 ? 46.183 14.574 -12.313 1.00 50.72 154 GLY A N 1
ATOM 1211 C CA . GLY A 1 154 ? 46.983 13.604 -13.079 1.00 50.72 154 GLY A CA 1
ATOM 1212 C C . GLY A 1 154 ? 46.512 13.394 -14.525 1.00 50.72 154 GLY A C 1
ATOM 1213 O O . GLY A 1 154 ? 45.328 13.249 -14.790 1.00 50.72 154 GLY A O 1
ATOM 1214 N N . ASN A 1 155 ? 47.461 13.376 -15.464 1.00 45.28 155 ASN A N 1
ATOM 1215 C CA . ASN A 1 155 ? 47.276 13.372 -16.924 1.00 45.28 155 ASN A CA 1
ATOM 1216 C C . ASN A 1 155 ? 46.354 12.262 -17.514 1.00 45.28 155 ASN A C 1
ATOM 1218 O O . ASN A 1 155 ? 46.499 11.090 -17.186 1.00 45.28 155 ASN A O 1
ATOM 1222 N N . ASN A 1 156 ? 45.491 12.683 -18.458 1.00 42.81 156 ASN A N 1
ATOM 1223 C CA . ASN A 1 156 ? 44.609 11.996 -19.441 1.00 42.81 156 ASN A CA 1
ATOM 1224 C C . ASN A 1 156 ? 44.621 10.452 -19.622 1.00 42.81 156 ASN A C 1
ATOM 1226 O O . ASN A 1 156 ? 45.680 9.877 -19.879 1.00 42.81 156 ASN A O 1
ATOM 1230 N N . PRO A 1 157 ? 43.431 9.822 -19.798 1.00 36.41 157 PRO A N 1
ATOM 1231 C CA . PRO A 1 157 ? 43.265 8.553 -20.517 1.00 36.41 157 PRO A CA 1
ATOM 1232 C C . PRO A 1 157 ? 42.701 8.726 -21.957 1.00 36.41 157 PRO A C 1
ATOM 1234 O O . PRO A 1 157 ? 42.188 9.795 -22.303 1.00 36.41 157 PRO A O 1
ATOM 1237 N N . PRO A 1 158 ? 42.811 7.696 -22.829 1.00 39.31 158 PRO A N 1
ATOM 1238 C CA . PRO A 1 158 ? 42.562 7.810 -24.268 1.00 39.31 158 PRO A CA 1
ATOM 1239 C C . PRO A 1 158 ? 41.078 7.682 -24.643 1.00 39.31 158 PRO A C 1
ATOM 1241 O O . PRO A 1 158 ? 40.348 6.850 -24.108 1.00 39.31 158 PRO A O 1
ATOM 1244 N N . GLN A 1 159 ? 40.653 8.478 -25.627 1.00 40.03 159 GLN A N 1
ATOM 1245 C CA . GLN A 1 159 ? 39.312 8.434 -26.213 1.00 40.03 159 GLN A CA 1
ATOM 1246 C C . GLN A 1 159 ? 39.184 7.288 -27.227 1.00 40.03 159 GLN A C 1
ATOM 1248 O O . GLN A 1 159 ? 39.990 7.186 -28.151 1.00 40.03 159 GLN A O 1
ATOM 1253 N N . THR A 1 160 ? 38.124 6.482 -27.120 1.00 37.03 160 THR A N 1
ATOM 1254 C CA . THR A 1 160 ? 37.621 5.668 -28.241 1.00 37.03 160 THR A CA 1
ATOM 1255 C C . THR A 1 160 ? 36.108 5.829 -28.345 1.00 37.03 160 THR A C 1
ATOM 1257 O O . THR A 1 160 ? 35.405 5.814 -27.339 1.00 37.03 160 THR A O 1
ATOM 1260 N N . GLY A 1 161 ? 35.633 6.093 -29.565 1.00 42.03 161 GLY A N 1
ATOM 1261 C CA . GLY A 1 161 ? 34.269 6.525 -29.848 1.00 42.03 161 GLY A CA 1
ATOM 1262 C C . GLY A 1 161 ? 33.305 5.398 -30.217 1.00 42.03 161 GLY A C 1
ATOM 1263 O O . GLY A 1 161 ? 33.706 4.381 -30.773 1.00 42.03 161 GLY A O 1
ATOM 1264 N N . ILE A 1 162 ? 32.028 5.634 -29.908 1.00 40.31 162 ILE A N 1
ATOM 1265 C CA . ILE A 1 162 ? 30.839 5.680 -30.784 1.00 40.31 162 ILE A CA 1
ATOM 1266 C C . ILE A 1 162 ? 29.699 6.112 -29.839 1.00 40.31 162 ILE A C 1
ATOM 1268 O O . ILE A 1 162 ? 29.209 5.313 -29.046 1.00 40.31 162 ILE A O 1
ATOM 1272 N N . GLU A 1 163 ? 29.305 7.388 -29.878 1.00 38.66 163 GLU A N 1
ATOM 1273 C CA . GLU A 1 163 ? 28.238 7.950 -29.032 1.00 38.66 163 GLU A CA 1
ATOM 1274 C C . GLU A 1 163 ? 26.963 8.166 -29.858 1.00 38.66 163 GLU A C 1
ATOM 1276 O O . GLU A 1 163 ? 26.965 8.880 -30.863 1.00 38.66 163 GLU A O 1
ATOM 1281 N N . ARG A 1 164 ? 25.843 7.586 -29.414 1.00 42.84 164 ARG A N 1
ATOM 1282 C CA . ARG A 1 164 ? 24.514 8.124 -29.731 1.00 42.84 164 ARG A CA 1
ATOM 1283 C C . ARG A 1 164 ? 24.208 9.199 -28.691 1.00 42.84 164 ARG A C 1
ATOM 1285 O O . ARG A 1 164 ? 24.143 8.892 -27.506 1.00 42.84 164 ARG A O 1
ATOM 1292 N N . GLN A 1 165 ? 24.038 10.439 -29.142 1.00 42.41 165 GLN A N 1
ATOM 1293 C CA . GLN A 1 165 ? 23.754 11.587 -28.282 1.00 42.41 165 GLN A CA 1
ATOM 1294 C C . GLN A 1 165 ? 22.359 11.472 -27.662 1.00 42.41 165 GLN A C 1
ATOM 1296 O O . GLN A 1 165 ? 21.361 11.355 -28.374 1.00 42.41 165 GLN A O 1
ATOM 1301 N N . MET A 1 166 ? 22.299 11.537 -26.335 1.00 43.47 166 MET A N 1
ATOM 1302 C CA . MET A 1 166 ? 21.066 11.799 -25.602 1.00 43.47 166 MET A CA 1
ATOM 1303 C C . MET A 1 166 ? 21.013 13.295 -25.288 1.00 43.47 166 MET A C 1
ATOM 1305 O O . MET A 1 166 ? 22.017 13.869 -24.870 1.00 43.47 166 MET A O 1
ATOM 1309 N N . ASP A 1 167 ? 19.865 13.929 -25.529 1.00 60.03 167 ASP A N 1
ATOM 1310 C CA . ASP A 1 167 ? 19.670 15.362 -25.292 1.00 60.03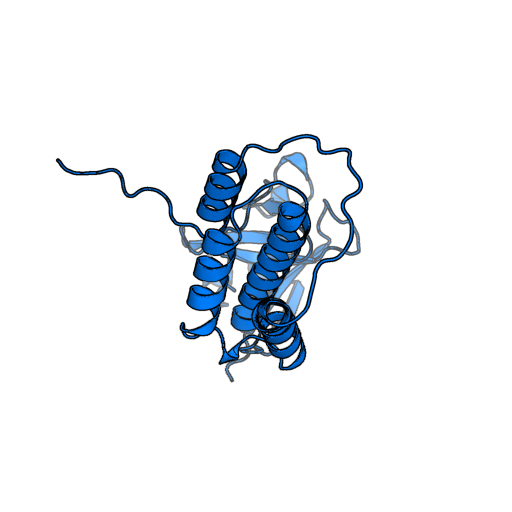 167 ASP A CA 1
ATOM 1311 C C . ASP A 1 167 ? 19.826 15.686 -23.788 1.00 60.03 167 ASP A C 1
ATOM 1313 O O . ASP A 1 167 ? 19.040 15.187 -22.974 1.00 60.03 167 ASP A O 1
ATOM 1317 N N . PRO A 1 168 ? 20.802 16.527 -23.391 1.00 46.94 168 PRO A N 1
ATOM 1318 C CA . PRO A 1 168 ? 21.015 16.918 -21.997 1.00 46.94 168 PRO A CA 1
ATOM 1319 C C . PRO A 1 168 ? 19.775 17.536 -21.339 1.00 46.94 168 PRO A C 1
ATOM 1321 O O . PRO A 1 168 ? 19.570 17.382 -20.134 1.00 46.94 168 PRO A O 1
ATOM 1324 N N . LEU A 1 169 ? 18.907 18.195 -22.115 1.00 49.72 169 LEU A N 1
ATOM 1325 C CA . LEU A 1 169 ? 17.663 18.768 -21.598 1.00 49.72 169 LEU A CA 1
ATOM 1326 C C . LEU A 1 169 ? 16.634 17.693 -21.235 1.00 49.72 169 LEU A C 1
ATOM 1328 O O . LEU A 1 169 ? 15.883 17.879 -20.278 1.00 49.72 169 LEU A O 1
ATOM 1332 N N . ALA A 1 170 ? 16.620 16.561 -21.943 1.00 57.34 170 ALA A N 1
ATOM 1333 C CA . ALA A 1 170 ? 15.769 15.425 -21.601 1.00 57.34 170 ALA A CA 1
ATOM 1334 C C . ALA A 1 170 ? 16.227 14.760 -20.293 1.00 57.34 170 ALA A C 1
ATOM 1336 O O . ALA A 1 170 ? 15.393 14.413 -19.459 1.00 57.34 170 ALA A O 1
ATOM 1337 N N . ALA A 1 171 ? 17.543 14.662 -20.072 1.00 49.62 171 ALA A N 1
ATOM 1338 C CA . ALA A 1 171 ? 18.106 14.135 -18.829 1.00 49.62 171 ALA A CA 1
ATOM 1339 C C . ALA A 1 171 ? 17.796 15.037 -17.619 1.00 49.62 171 ALA A C 1
ATOM 1341 O O . ALA A 1 171 ? 17.422 14.544 -16.558 1.00 49.62 171 ALA A O 1
ATOM 1342 N N . ILE A 1 172 ? 17.890 16.361 -17.785 1.00 49.34 172 ILE A N 1
ATOM 1343 C CA . ILE A 1 172 ? 17.569 17.330 -16.724 1.00 49.34 172 ILE A CA 1
ATOM 1344 C C . ILE A 1 172 ? 16.071 17.324 -16.389 1.00 49.34 172 ILE A C 1
ATOM 1346 O O . ILE A 1 172 ? 15.718 17.392 -15.213 1.00 49.34 172 ILE A O 1
ATOM 1350 N N . ARG A 1 173 ? 15.186 17.224 -17.391 1.00 56.16 173 ARG A N 1
ATOM 1351 C CA . ARG A 1 173 ? 13.734 17.105 -17.155 1.00 56.16 173 ARG A CA 1
ATOM 1352 C C . ARG A 1 173 ? 13.397 15.822 -16.408 1.00 56.16 173 ARG A C 1
ATOM 1354 O O . ARG A 1 173 ? 12.732 15.891 -15.387 1.00 56.16 173 ARG A O 1
ATOM 1361 N N . TRP A 1 174 ? 13.961 14.695 -16.840 1.00 62.62 174 TRP A N 1
ATOM 1362 C CA . TRP A 1 174 ? 13.794 13.417 -16.151 1.00 62.62 174 TRP A CA 1
ATOM 1363 C C . TRP A 1 174 ? 14.250 13.485 -14.685 1.00 62.62 174 TRP A C 1
ATOM 1365 O O . TRP A 1 174 ? 13.538 13.029 -13.798 1.00 62.62 174 TRP A O 1
ATOM 1375 N N . LEU A 1 175 ? 15.393 14.124 -14.407 1.00 47.66 175 LEU A N 1
ATOM 1376 C CA . LEU A 1 175 ? 15.877 14.319 -13.036 1.00 47.66 175 LEU A CA 1
ATOM 1377 C C . LEU A 1 175 ? 14.956 15.214 -12.197 1.00 47.66 175 LEU A C 1
ATOM 1379 O O . LEU A 1 175 ? 14.725 14.909 -11.031 1.00 47.66 175 LEU A O 1
ATOM 1383 N N . ARG A 1 176 ? 14.418 16.295 -12.772 1.00 49.84 176 ARG A N 1
ATOM 1384 C CA . ARG A 1 176 ? 13.471 17.188 -12.086 1.00 49.84 176 ARG A CA 1
ATOM 1385 C C . ARG A 1 176 ? 12.159 16.474 -11.759 1.00 49.84 176 ARG A C 1
ATOM 1387 O O . ARG A 1 176 ? 11.667 16.591 -10.639 1.00 49.84 176 ARG A O 1
ATOM 1394 N N . ASP A 1 177 ? 11.663 15.674 -12.699 1.00 55.47 177 ASP A N 1
ATOM 1395 C CA . ASP A 1 177 ? 10.462 14.855 -12.529 1.00 55.47 177 ASP A CA 1
ATOM 1396 C C . ASP A 1 177 ? 10.672 13.779 -11.446 1.00 55.47 177 ASP A C 1
ATOM 1398 O O . ASP A 1 177 ? 9.788 13.539 -10.626 1.00 55.47 177 ASP A O 1
ATOM 1402 N N . CYS A 1 178 ? 11.868 13.180 -11.370 1.00 46.69 178 CYS A N 1
ATOM 1403 C CA . CYS A 1 178 ? 12.231 12.226 -10.316 1.00 46.69 178 CYS A CA 1
ATOM 1404 C C . CYS A 1 178 ? 12.385 12.860 -8.923 1.00 46.69 178 CYS A C 1
ATOM 1406 O O . CYS A 1 178 ? 12.240 12.157 -7.924 1.00 46.69 178 CYS A O 1
ATOM 1408 N N . LEU A 1 179 ? 12.690 14.157 -8.840 1.00 49.97 179 LEU A N 1
ATOM 1409 C CA . LEU A 1 179 ? 12.862 14.885 -7.577 1.00 49.97 179 LEU A CA 1
ATOM 1410 C C . LEU A 1 179 ? 11.568 15.547 -7.075 1.00 49.97 179 LEU A C 1
ATOM 1412 O O . LEU A 1 179 ? 11.563 16.118 -5.987 1.00 49.97 179 LEU A O 1
ATOM 1416 N N . GLY A 1 180 ? 10.466 15.446 -7.825 1.00 44.62 180 GLY A N 1
ATOM 1417 C CA . GLY A 1 180 ? 9.161 15.966 -7.409 1.00 44.62 180 GLY A CA 1
ATOM 1418 C C . GLY A 1 180 ? 9.054 17.494 -7.420 1.00 44.62 180 GLY A C 1
ATOM 1419 O O . GLY A 1 180 ? 8.107 18.042 -6.857 1.00 44.62 180 GLY A O 1
ATOM 1420 N N . GLU A 1 181 ? 9.984 18.196 -8.072 1.00 46.22 181 GLU A N 1
ATOM 1421 C CA . GLU A 1 181 ? 9.907 19.645 -8.277 1.00 46.22 181 GLU A CA 1
ATOM 1422 C C . GLU A 1 181 ? 8.966 19.956 -9.451 1.00 46.22 181 GLU A C 1
ATOM 1424 O O . GLU A 1 181 ? 9.379 20.384 -10.530 1.00 46.22 181 GLU A O 1
ATOM 1429 N N . GLY A 1 182 ? 7.674 19.689 -9.250 1.00 42.66 182 GLY A N 1
ATOM 1430 C CA . GLY A 1 182 ? 6.627 20.136 -10.160 1.00 42.66 182 GLY A CA 1
ATOM 1431 C C . GLY A 1 182 ? 6.530 21.660 -10.136 1.00 42.66 182 GLY A C 1
ATOM 1432 O O . GLY A 1 182 ? 6.456 22.268 -9.067 1.00 42.66 182 GLY A O 1
ATOM 1433 N N . GLU A 1 183 ? 6.536 22.274 -11.320 1.00 45.84 183 GLU A N 1
ATOM 1434 C CA . GLU A 1 183 ? 6.337 23.709 -11.510 1.00 45.84 183 GLU A CA 1
ATOM 1435 C C . GLU A 1 183 ? 5.081 24.166 -10.756 1.00 45.84 183 GLU A C 1
ATOM 1437 O O . GLU A 1 183 ? 3.952 23.825 -11.112 1.00 45.84 183 GLU A O 1
ATOM 1442 N N . SER A 1 184 ? 5.273 24.965 -9.706 1.00 40.62 184 SER A N 1
ATOM 1443 C CA . SER A 1 184 ? 4.199 25.786 -9.162 1.00 40.62 184 SER A CA 1
ATOM 1444 C C . SER A 1 184 ? 3.863 26.823 -10.233 1.00 40.62 184 SER A C 1
ATOM 1446 O O . SER A 1 184 ? 4.575 27.804 -10.438 1.00 40.62 184 SER A O 1
ATOM 1448 N N . SER A 1 185 ? 2.795 26.543 -10.974 1.00 44.38 185 SER A N 1
ATOM 1449 C CA . SER A 1 185 ? 2.164 27.445 -11.934 1.00 44.38 185 SER A CA 1
ATOM 1450 C C . SER A 1 185 ? 1.960 28.839 -11.325 1.00 44.38 185 SER A C 1
ATOM 1452 O O . SER A 1 185 ? 1.502 28.969 -10.189 1.00 44.38 185 SER A O 1
ATOM 1454 N N . GLY A 1 186 ? 2.358 29.858 -12.089 1.00 42.69 186 GLY A N 1
ATOM 1455 C CA . GLY A 1 186 ? 2.698 31.192 -11.605 1.00 42.69 186 GLY A CA 1
ATOM 1456 C C . GLY A 1 186 ? 1.560 32.194 -11.387 1.00 42.69 186 GLY A C 1
ATOM 1457 O O . GLY A 1 186 ? 0.399 31.945 -11.696 1.00 42.69 186 GLY A O 1
ATOM 1458 N N . ILE A 1 187 ? 1.977 33.358 -10.877 1.00 32.50 187 ILE A N 1
ATOM 1459 C CA . ILE A 1 187 ? 1.323 34.681 -10.818 1.00 32.50 187 ILE A CA 1
ATOM 1460 C C . ILE A 1 187 ? 2.532 35.654 -10.765 1.00 32.50 187 ILE A C 1
ATOM 1462 O O . ILE A 1 187 ? 3.297 35.550 -9.81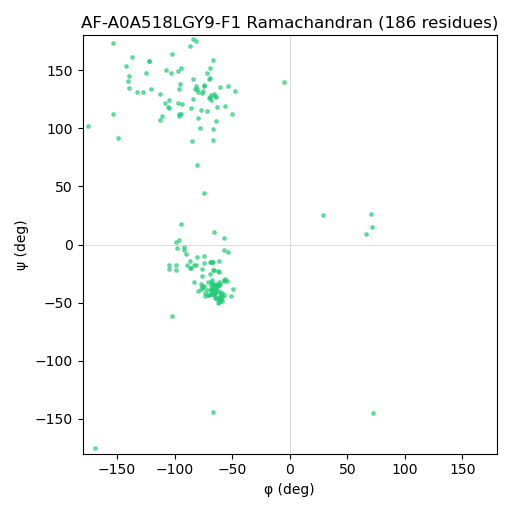0 1.00 32.50 187 ILE A O 1
ATOM 1466 N N . ILE A 1 188 ? 2.907 36.527 -11.713 1.00 41.22 188 ILE A N 1
ATOM 1467 C CA . ILE A 1 188 ? 2.297 37.281 -12.829 1.00 41.22 188 ILE A CA 1
ATOM 1468 C C . ILE A 1 188 ? 3.294 37.281 -13.997 1.00 41.22 188 ILE A C 1
ATOM 1470 O O . ILE A 1 188 ? 4.508 37.393 -13.706 1.00 41.22 188 ILE A O 1
#

Radius of gyration: 21.98 Å; Cα contacts (8 Å, |Δi|>4): 199; chains: 1; bounding box: 62×53×49 Å